Protein AF-0000000084674401 (afdb_homodimer)

InterPro domains:
  IPR000630 Small ribosomal subunit protein uS8 [MF_01302_B] (2-130)
  IPR000630 Small ribosomal subunit protein uS8 [NF001109] (1-130)
  IPR000630 Small ribosomal subunit protein uS8 [PF00410] (5-130)
  IPR000630 Small ribosomal subunit protein uS8 [PTHR11758] (1-128)
  IPR035987 Small ribosomal subunit protein uS8 superfamily [SSF56047] (2-130)
  IPR047863 Small ribosomal subunit protein uS8, conserved site [PS00053] (100-117)

Secondary structure (DSSP, 8-state):
-----HHHHHHHHHHHHHHTT-SEEEEE--HHHHHHHHHHHHTTSEEEEEE--SSS-EEEEEE-EETTEES---EEE-SBTTB--EE-GGGPPPGGGGTSEEEEEETTEEEEHHHHHHHT--EEEEEEE-/-----HHHHHHHHHHHHHHTT-SEEEEE--HHHHHHHHHHHHTTSEEEEEE--SSS-EEEEEE-EETTEES---EEE-SBTTB--EE-GGGPPPGGGGTSEEEEEETTEEEEHHHHHHHT--EEEEEEE-

Sequence (260 aa):
MSMQDPLADMLTRIRNAQMAEKSVVSMPSSKLKVAVANVLKNEGYIAGYQVSSDAKPQLSIELKYFEGRPVIEEVKRVSRPGLRQYKPVDQLPKVRGGLGVSIVSTNKGVMTDRAARAAGVGGEVLCTVFMSMQDPLADMLTRIRNAQMAEKSVVSMPSSKLKVAVANVLKNEGYIAGYQVSSDAKPQLSIELKYFEGRPVIEEVKRVSRPGLRQYKPVDQLPKVRGGLGVSIVSTNKGVMTDRAARAAGVGGEVLCTVF

Foldseek 3Di:
DPPDWVVVVVQVQLVVCVVVPHQKGKDFDDPQSVLVLVQCCVVPQFVHWDWDPDPGIMIMTGFDDDPSHGSWPDKFFDATVVRWDKDFLVPDDADPNPPKWFWFQWPVGIYTSVVCNVVRGIHTGGMITD/DPPDWVVVVVQVQLVVCVVVPHQKGKDFDDPQSVLVLVQCCVVPQFVHWDWDPDPGIMIMTGFDDDPSHGSWPDKFFDATVVRWDKDFLVPDDADPNPPKWFWFQWPVGIYTSVVCNVVRGIHTGGMITD

Organism: Aquipseudomonas alcaligenes (strain ATCC 14909 / DSM 50342 / CCUG 1425 / JCM 20561 / NBRC 14159 / NCIMB 9945 / NCTC 10367 / 1577) (NCBI:txid1215092)

Nearest PDB structures (foldseek):
  8cd1-assembly1_h  TM=9.749E-01  e=1.400E-19  Pseudomonas aeruginosa PAO1
  8rdw-assembly1_BQ  TM=9.810E-01  e=1.267E-18  Psychrobacter urativorans
  7bof-assembly1_H  TM=9.843E-01  e=3.286E-18  Escherichia coli K-12
  5afi-assembly1_h  TM=9.784E-01  e=2.000E-16  Escherichia coli
  5xyu-assembly1_H  TM=9.532E-01  e=6.848E-14  Mycolicibacterium smegmatis MC2 155

pLDDT: mean 95.54, std 8.71, range [33.31, 98.94]

Structure (mmCIF, N/CA/C/O backbone):
data_AF-0000000084674401-model_v1
#
loop_
_entity.id
_entity.type
_entity.pdbx_description
1 polymer 'Small ribosomal subunit protein uS8'
#
loop_
_atom_site.group_PDB
_atom_site.id
_atom_site.type_symbol
_atom_site.label_atom_id
_atom_site.label_alt_id
_atom_site.label_comp_id
_atom_site.label_asym_id
_atom_site.label_entity_id
_atom_site.label_seq_id
_atom_site.pdbx_PDB_ins_code
_atom_site.Cartn_x
_atom_site.Cartn_y
_atom_site.Cartn_z
_atom_site.occupancy
_atom_site.B_iso_or_equiv
_atom_site.auth_seq_id
_atom_site.auth_comp_id
_atom_site.auth_asym_id
_atom_site.auth_atom_id
_atom_site.pdbx_PDB_model_num
ATOM 1 N N . MET A 1 1 ? 25.531 -4.219 -10.984 1 33.66 1 MET A N 1
ATOM 2 C CA . MET A 1 1 ? 25.016 -5.582 -11 1 33.66 1 MET A CA 1
ATOM 3 C C . MET A 1 1 ? 23.484 -5.582 -11.031 1 33.66 1 MET A C 1
ATOM 5 O O . MET A 1 1 ? 22.859 -4.688 -10.469 1 33.66 1 MET A O 1
ATOM 9 N N . SER A 1 2 ? 22.781 -5.785 -12.094 1 40.97 2 SER A N 1
ATOM 10 C CA . SER A 1 2 ? 21.359 -5.621 -12.375 1 40.97 2 SER A CA 1
ATOM 11 C C . SER A 1 2 ? 20.516 -5.902 -11.133 1 40.97 2 SER A C 1
ATOM 13 O O . SER A 1 2 ? 20.656 -6.957 -10.508 1 40.97 2 SER A O 1
ATOM 15 N N . MET A 1 3 ? 20.25 -4.996 -10.219 1 53.06 3 MET A N 1
ATOM 16 C CA . MET A 1 3 ? 19.562 -5.238 -8.953 1 53.06 3 MET A CA 1
ATOM 17 C C . MET A 1 3 ? 18.5 -6.328 -9.102 1 53.06 3 MET A C 1
ATOM 19 O O . MET A 1 3 ? 17.672 -6.266 -10 1 53.06 3 MET A O 1
ATOM 23 N N . GLN A 1 4 ? 18.781 -7.574 -8.594 1 79.44 4 GLN A N 1
ATOM 24 C CA . GLN A 1 4 ? 18.031 -8.82 -8.727 1 79.44 4 GLN A CA 1
ATOM 25 C C . GLN A 1 4 ? 16.578 -8.633 -8.305 1 79.44 4 GLN A C 1
ATOM 27 O O . GLN A 1 4 ? 16.297 -7.941 -7.324 1 79.44 4 GLN A O 1
ATOM 32 N N . ASP A 1 5 ? 15.578 -8.758 -9.172 1 94.19 5 ASP A N 1
ATOM 33 C CA . ASP A 1 5 ? 14.141 -8.781 -8.914 1 94.19 5 ASP A CA 1
ATOM 34 C C . ASP A 1 5 ? 13.727 -10.094 -8.266 1 94.19 5 ASP A C 1
ATOM 36 O O . ASP A 1 5 ? 13.562 -11.109 -8.945 1 94.19 5 ASP A O 1
ATOM 40 N N . PRO A 1 6 ? 13.656 -9.992 -6.906 1 95 6 PRO A N 1
ATOM 41 C CA . PRO A 1 6 ? 13.383 -11.242 -6.191 1 95 6 PRO A CA 1
ATOM 42 C C . PRO A 1 6 ? 12.07 -11.891 -6.625 1 95 6 PRO A C 1
ATOM 44 O O . PRO A 1 6 ? 11.977 -13.117 -6.672 1 95 6 PRO A O 1
ATOM 47 N N . LEU A 1 7 ? 11.102 -11.102 -6.949 1 97.5 7 LEU A N 1
ATOM 48 C CA . LEU A 1 7 ? 9.836 -11.695 -7.352 1 97.5 7 LEU A CA 1
ATOM 49 C C . LEU A 1 7 ? 9.938 -12.305 -8.742 1 97.5 7 LEU A C 1
ATOM 51 O O . LEU A 1 7 ? 9.352 -13.359 -9.008 1 97.5 7 LEU A O 1
ATOM 55 N N . ALA A 1 8 ? 10.602 -11.609 -9.625 1 97.44 8 ALA A N 1
ATOM 56 C CA . ALA A 1 8 ? 10.859 -12.211 -10.93 1 97.44 8 ALA A CA 1
ATOM 57 C C . ALA A 1 8 ? 11.562 -13.555 -10.781 1 97.44 8 ALA A C 1
ATOM 59 O O . ALA A 1 8 ? 11.242 -14.516 -11.492 1 97.44 8 ALA A O 1
ATOM 60 N N . ASP A 1 9 ? 12.547 -13.594 -9.93 1 97.62 9 ASP A N 1
ATOM 61 C CA . ASP A 1 9 ? 13.258 -14.844 -9.672 1 97.62 9 ASP A CA 1
ATOM 62 C C . ASP A 1 9 ? 12.305 -15.93 -9.18 1 97.62 9 ASP A C 1
ATOM 64 O O . ASP A 1 9 ? 12.367 -17.078 -9.641 1 97.62 9 ASP A O 1
ATOM 68 N N . MET A 1 10 ? 11.414 -15.57 -8.297 1 98.44 10 MET A N 1
ATOM 69 C CA . MET A 1 10 ? 10.438 -16.516 -7.766 1 98.44 10 MET A CA 1
ATOM 70 C C . MET A 1 10 ? 9.578 -17.094 -8.891 1 98.44 10 MET A C 1
ATOM 72 O O . MET A 1 10 ? 9.414 -18.312 -8.992 1 98.44 10 MET A O 1
ATOM 76 N N . LEU A 1 11 ? 9.055 -16.25 -9.688 1 98.5 11 LEU A N 1
ATOM 77 C CA . LEU A 1 11 ? 8.148 -16.672 -10.758 1 98.5 11 LEU A CA 1
ATOM 78 C C . LEU A 1 11 ? 8.883 -17.547 -11.773 1 98.5 11 LEU A C 1
ATOM 80 O O . LEU A 1 11 ? 8.328 -18.531 -12.258 1 98.5 11 LEU A O 1
ATOM 84 N N . THR A 1 12 ? 10.102 -17.141 -12.07 1 98 12 THR A N 1
ATOM 85 C 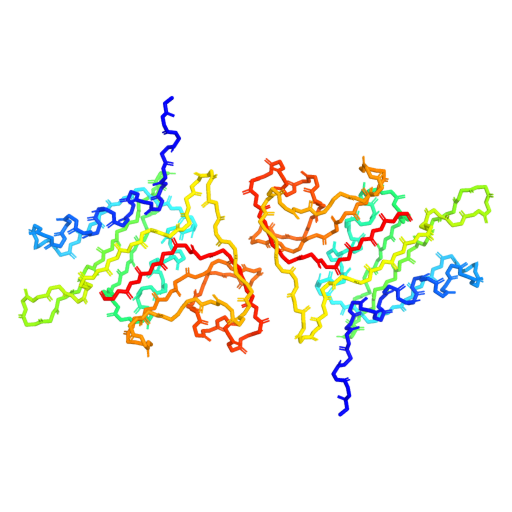CA . THR A 1 12 ? 10.906 -17.938 -12.992 1 98 12 THR A CA 1
ATOM 86 C C . THR A 1 12 ? 11.164 -19.328 -12.414 1 98 12 THR A C 1
ATOM 88 O O . THR A 1 12 ? 11.047 -20.328 -13.117 1 98 12 THR A O 1
ATOM 91 N N . ARG A 1 13 ? 11.516 -19.391 -11.164 1 98.62 13 ARG A N 1
ATOM 92 C CA . ARG A 1 13 ? 11.781 -20.672 -10.539 1 98.62 13 ARG A CA 1
ATOM 93 C C . ARG A 1 13 ? 10.539 -21.562 -10.57 1 98.62 13 ARG A C 1
ATOM 95 O O . ARG A 1 13 ? 10.633 -22.766 -10.82 1 98.62 13 ARG A O 1
ATOM 102 N N . ILE A 1 14 ? 9.43 -21 -10.312 1 98.75 14 ILE A N 1
ATOM 103 C CA . ILE A 1 14 ? 8.172 -21.75 -10.344 1 98.75 14 ILE A CA 1
ATOM 104 C C . ILE A 1 14 ? 7.938 -22.312 -11.75 1 98.75 14 ILE A C 1
ATOM 106 O O . ILE A 1 14 ? 7.668 -23.5 -11.914 1 98.75 14 ILE A O 1
ATOM 110 N N . ARG A 1 15 ? 8.078 -21.469 -12.711 1 98.06 15 ARG A N 1
ATOM 111 C CA . ARG A 1 15 ? 7.859 -21.875 -14.102 1 98.06 15 ARG A CA 1
ATOM 112 C C . ARG A 1 15 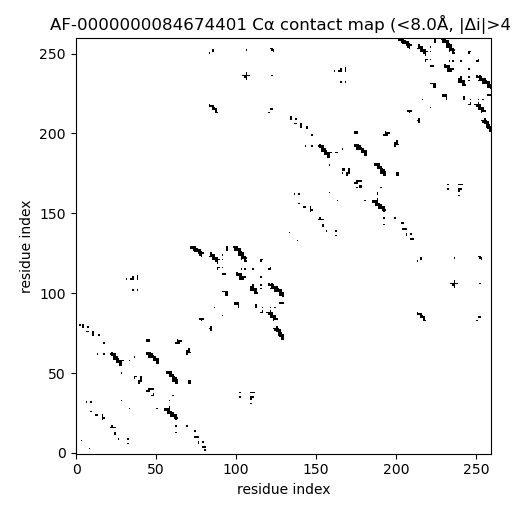? 8.812 -22.984 -14.508 1 98.06 15 ARG A C 1
ATOM 114 O O . ARG A 1 15 ? 8.391 -24 -15.086 1 98.06 15 ARG A O 1
ATOM 121 N N . ASN A 1 16 ? 10.086 -22.75 -14.234 1 98.19 16 ASN A N 1
ATOM 122 C CA . ASN A 1 16 ? 11.094 -23.734 -14.617 1 98.19 16 ASN A CA 1
ATOM 123 C C . ASN A 1 16 ? 10.883 -25.062 -13.906 1 98.19 16 ASN A C 1
ATOM 125 O O . ASN A 1 16 ? 11.07 -26.125 -14.5 1 98.19 16 ASN A O 1
ATOM 129 N N . ALA A 1 17 ? 10.578 -24.984 -12.641 1 98.69 17 ALA A N 1
ATOM 130 C CA . ALA A 1 17 ? 10.32 -26.203 -11.883 1 98.69 17 ALA A CA 1
ATOM 131 C C . ALA A 1 17 ? 9.164 -26.984 -12.484 1 98.69 17 ALA A C 1
ATOM 133 O O . ALA A 1 17 ? 9.234 -28.219 -12.602 1 98.69 17 ALA A O 1
ATOM 134 N N . GLN A 1 18 ? 8.117 -26.297 -12.836 1 97.94 18 GLN A N 1
ATOM 135 C CA . GLN A 1 18 ? 6.98 -26.953 -13.469 1 97.94 18 GLN A CA 1
ATOM 136 C C . GLN A 1 18 ? 7.383 -27.594 -14.797 1 97.94 18 GLN A C 1
ATOM 138 O O . GLN A 1 18 ? 6.945 -28.703 -15.117 1 97.94 18 GLN A O 1
ATOM 143 N N . MET A 1 19 ? 8.164 -26.875 -15.57 1 96.75 19 MET A N 1
ATOM 144 C CA . MET A 1 19 ? 8.641 -27.375 -16.859 1 96.75 19 MET A CA 1
ATOM 145 C C . MET A 1 19 ? 9.43 -28.672 -16.672 1 96.75 19 MET A C 1
ATOM 147 O O . MET A 1 19 ? 9.359 -29.578 -17.5 1 96.75 19 MET A O 1
ATOM 151 N N . ALA A 1 20 ? 10.078 -28.719 -15.555 1 97.75 20 ALA A N 1
ATOM 152 C CA . ALA A 1 20 ? 10.883 -29.891 -15.242 1 97.75 20 ALA A CA 1
ATOM 153 C C . ALA A 1 20 ? 10.07 -30.922 -14.469 1 97.75 20 ALA A C 1
ATOM 155 O O . ALA A 1 20 ? 10.609 -31.922 -13.984 1 97.75 20 ALA A O 1
ATOM 156 N N . GLU A 1 21 ? 8.773 -30.609 -14.242 1 97.38 21 GLU A N 1
ATOM 157 C CA . GLU A 1 21 ? 7.816 -31.5 -13.594 1 97.38 21 GLU A CA 1
ATOM 158 C C . GLU A 1 21 ? 8.211 -31.781 -12.148 1 97.38 21 GLU A C 1
ATOM 160 O O . GLU A 1 21 ? 8.055 -32.906 -11.664 1 97.38 21 GLU A O 1
ATOM 165 N N . LYS A 1 22 ? 8.789 -30.734 -11.594 1 98.44 22 LYS A N 1
ATOM 166 C CA . LYS A 1 22 ? 9.133 -30.875 -10.18 1 98.44 22 LYS A CA 1
ATOM 167 C C . LYS A 1 22 ? 7.891 -30.719 -9.297 1 98.44 22 LYS A C 1
ATOM 169 O O . LYS A 1 22 ? 6.918 -30.078 -9.695 1 98.44 22 LYS A O 1
ATOM 174 N N . SER A 1 23 ? 7.98 -31.359 -8.102 1 98.31 23 SER A N 1
ATOM 175 C CA . SER A 1 23 ? 6.879 -31.25 -7.148 1 98.31 23 SER A CA 1
ATOM 176 C C . SER A 1 23 ? 7.07 -30.062 -6.207 1 98.31 23 SER A C 1
ATOM 178 O O . SER A 1 23 ? 6.102 -29.516 -5.672 1 98.31 23 SER A O 1
ATOM 180 N N . VAL A 1 24 ? 8.344 -29.734 -6.008 1 98.81 24 VAL A N 1
ATOM 181 C CA . VAL A 1 24 ? 8.672 -28.688 -5.059 1 98.81 24 VAL A CA 1
ATOM 182 C C . VAL A 1 24 ? 9.734 -27.766 -5.652 1 98.81 24 VAL A C 1
ATOM 184 O O . VAL A 1 24 ? 10.602 -28.219 -6.406 1 98.81 24 VAL A O 1
ATOM 187 N N . VAL A 1 25 ? 9.695 -26.547 -5.355 1 98.81 25 VAL A N 1
ATOM 188 C CA . VAL A 1 25 ? 10.742 -25.578 -5.703 1 98.81 25 VAL A CA 1
ATOM 189 C C . VAL A 1 25 ? 11.094 -24.734 -4.484 1 98.81 25 VAL A C 1
ATOM 191 O O . VAL A 1 25 ? 10.211 -24.344 -3.715 1 98.81 25 VAL A O 1
ATOM 194 N N . SER A 1 26 ? 12.352 -24.484 -4.273 1 98.5 26 SER A N 1
ATOM 195 C CA . SER A 1 26 ? 12.82 -23.734 -3.109 1 98.5 26 SER A CA 1
ATOM 196 C C . SER A 1 26 ? 13.555 -22.469 -3.521 1 98.5 26 SER A C 1
ATOM 198 O O . SER A 1 26 ? 14.133 -22.406 -4.609 1 98.5 26 SER A O 1
ATOM 200 N N . MET A 1 27 ? 13.523 -21.5 -2.666 1 98.38 27 MET A N 1
ATOM 201 C CA . MET A 1 27 ? 14.18 -20.219 -2.885 1 98.38 27 MET A CA 1
ATOM 202 C C . MET A 1 27 ? 14.391 -19.484 -1.563 1 98.38 27 MET A C 1
ATOM 204 O O . MET A 1 27 ? 13.773 -19.828 -0.554 1 98.38 27 MET A O 1
ATOM 208 N N . PRO A 1 28 ? 15.234 -18.5 -1.601 1 97.81 28 PRO A N 1
ATOM 209 C CA . PRO A 1 28 ? 15.328 -17.688 -0.387 1 97.81 28 PRO A CA 1
ATOM 210 C C . PRO A 1 28 ? 14 -17.031 -0.015 1 97.81 28 PRO A C 1
ATOM 212 O O . PRO A 1 28 ? 13.289 -16.531 -0.89 1 97.81 28 PRO A O 1
ATOM 215 N N . SER A 1 29 ? 13.703 -17.047 1.267 1 98.25 29 SER A N 1
ATOM 216 C CA . SER A 1 29 ? 12.422 -16.531 1.743 1 98.25 29 SER A CA 1
ATOM 217 C C . SER A 1 29 ? 12.469 -15.008 1.921 1 98.25 29 SER A C 1
ATOM 219 O O . SER A 1 29 ? 13.531 -14.445 2.197 1 98.25 29 SER A O 1
ATOM 221 N N . SER A 1 30 ? 11.406 -14.375 1.706 1 96.75 30 SER A N 1
ATOM 222 C CA . SER A 1 30 ? 11.148 -12.992 2.094 1 96.75 30 SER A CA 1
ATOM 223 C C . SER A 1 30 ? 9.68 -12.789 2.465 1 96.75 30 SER A C 1
ATOM 225 O O . SER A 1 30 ? 8.836 -13.617 2.137 1 96.75 30 SER A O 1
ATOM 227 N N . LYS A 1 31 ? 9.414 -11.711 3.105 1 95.94 31 LYS A N 1
ATOM 228 C CA . LYS A 1 31 ? 8.031 -11.43 3.5 1 95.94 31 LYS A CA 1
ATOM 229 C C . LYS A 1 31 ? 7.125 -11.32 2.279 1 95.94 31 LYS A C 1
ATOM 231 O O . LYS A 1 31 ? 6.02 -11.867 2.271 1 95.94 31 LYS A O 1
ATOM 236 N N . LEU A 1 32 ? 7.633 -10.703 1.288 1 96.56 32 LEU A N 1
ATOM 237 C CA . LEU A 1 32 ? 6.844 -10.5 0.078 1 96.56 32 LEU A CA 1
ATOM 238 C C . LEU A 1 32 ? 6.605 -11.828 -0.638 1 96.56 32 LEU A C 1
ATOM 240 O O . LEU A 1 32 ? 5.48 -12.117 -1.059 1 96.56 32 LEU A O 1
ATOM 244 N N . LYS A 1 33 ? 7.641 -12.609 -0.794 1 98.31 33 LYS A N 1
ATOM 245 C CA . LYS A 1 33 ? 7.492 -13.898 -1.471 1 98.31 33 LYS A CA 1
ATOM 246 C C . LYS A 1 33 ? 6.52 -14.805 -0.722 1 98.31 33 LYS A C 1
ATOM 248 O O . LYS A 1 33 ? 5.723 -15.516 -1.339 1 98.31 33 LYS A O 1
ATOM 253 N N . VAL A 1 34 ? 6.598 -14.742 0.558 1 98.81 34 VAL A N 1
ATOM 254 C CA . VAL A 1 34 ? 5.691 -15.547 1.374 1 98.81 34 VAL A CA 1
ATOM 255 C C . VAL A 1 34 ? 4.258 -15.062 1.181 1 98.81 34 VAL A C 1
ATOM 257 O O . VAL A 1 34 ? 3.334 -15.875 1.062 1 98.81 34 VAL A O 1
ATOM 260 N N . ALA A 1 35 ? 4.074 -13.789 1.187 1 98.75 35 ALA A N 1
ATOM 261 C CA . ALA A 1 35 ? 2.74 -13.227 0.975 1 98.75 35 ALA A CA 1
ATOM 262 C C . ALA A 1 35 ? 2.176 -13.648 -0.378 1 98.75 35 ALA A C 1
ATOM 264 O O . ALA A 1 35 ? 0.997 -14 -0.486 1 98.75 35 ALA A O 1
ATOM 265 N N . VAL A 1 36 ? 2.979 -13.672 -1.379 1 98.88 36 VAL A N 1
ATOM 266 C CA . VAL A 1 36 ? 2.553 -14.078 -2.715 1 98.88 36 VAL A CA 1
ATOM 267 C C . VAL A 1 36 ? 2.23 -15.57 -2.721 1 98.88 36 VAL A C 1
ATOM 269 O O . VAL A 1 36 ? 1.214 -15.992 -3.279 1 98.88 36 VAL A O 1
ATOM 272 N N . ALA A 1 37 ? 3.09 -16.375 -2.068 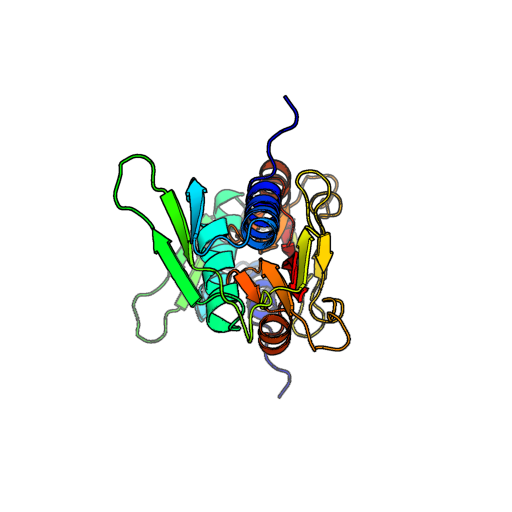1 98.94 37 ALA A N 1
ATOM 273 C CA . ALA A 1 37 ? 2.832 -17.797 -1.954 1 98.94 37 ALA A CA 1
ATOM 274 C C . ALA A 1 37 ? 1.501 -18.062 -1.259 1 98.94 37 ALA A C 1
ATOM 276 O O . ALA A 1 37 ? 0.759 -18.969 -1.647 1 98.94 37 ALA A O 1
ATOM 277 N N . ASN A 1 38 ? 1.235 -17.281 -0.271 1 98.94 38 ASN A N 1
ATOM 278 C CA . ASN A 1 38 ? -0.024 -17.422 0.454 1 98.94 38 ASN A CA 1
ATOM 279 C C . ASN A 1 38 ? -1.224 -17.156 -0.45 1 98.94 38 ASN A C 1
ATOM 281 O O . ASN A 1 38 ? -2.219 -17.875 -0.399 1 98.94 38 ASN A O 1
ATOM 285 N N . VAL A 1 39 ? -1.142 -16.172 -1.244 1 98.88 39 VAL A N 1
ATOM 286 C CA . VAL A 1 39 ? -2.221 -15.867 -2.18 1 98.88 39 VAL A CA 1
ATOM 287 C C . VAL A 1 39 ? -2.367 -17.016 -3.18 1 98.88 39 VAL A C 1
ATOM 289 O O . VAL A 1 39 ? -3.482 -17.453 -3.473 1 98.88 39 VAL A O 1
ATOM 292 N N . LEU A 1 40 ? -1.28 -17.5 -3.727 1 98.88 40 LEU A N 1
ATOM 293 C CA . LEU A 1 40 ? -1.309 -18.594 -4.688 1 98.88 40 LEU A CA 1
ATOM 294 C C . LEU A 1 40 ? -1.978 -19.828 -4.086 1 98.88 40 LEU A C 1
ATOM 296 O O . LEU A 1 40 ? -2.771 -20.5 -4.75 1 98.88 40 LEU A O 1
ATOM 300 N N . LYS A 1 41 ? -1.654 -20.109 -2.832 1 98.88 41 LYS A N 1
ATOM 301 C CA . LYS A 1 41 ? -2.234 -21.25 -2.141 1 98.88 41 LYS A CA 1
ATOM 302 C C . LYS A 1 41 ? -3.742 -21.078 -1.968 1 98.88 41 LYS A C 1
ATOM 304 O O . LYS A 1 41 ? -4.516 -21.984 -2.305 1 98.88 41 LYS A O 1
ATOM 309 N N . ASN A 1 42 ? -4.109 -19.938 -1.502 1 98.75 42 ASN A N 1
ATOM 310 C CA . ASN A 1 42 ? -5.516 -19.688 -1.213 1 98.75 42 ASN A CA 1
ATOM 311 C C . ASN A 1 42 ? -6.363 -19.719 -2.48 1 98.75 42 ASN A C 1
ATOM 313 O O . ASN A 1 42 ? -7.531 -20.109 -2.439 1 98.75 42 ASN A O 1
ATOM 317 N N . GLU A 1 43 ? -5.75 -19.375 -3.562 1 98.44 43 GLU A N 1
ATOM 318 C CA . GLU A 1 43 ? -6.457 -19.375 -4.84 1 98.44 43 GLU A CA 1
ATOM 319 C C . GLU A 1 43 ? -6.422 -20.75 -5.492 1 98.44 43 GLU A C 1
ATOM 321 O O . GLU A 1 43 ? -7.051 -20.969 -6.527 1 98.44 43 GLU A O 1
ATOM 326 N N . GLY A 1 44 ? -5.598 -21.609 -4.945 1 98.44 44 GLY A N 1
ATOM 327 C CA . GLY A 1 44 ? -5.566 -22.984 -5.418 1 98.44 44 GLY A CA 1
ATOM 328 C C . GLY A 1 44 ? -4.539 -23.219 -6.512 1 98.44 44 GLY A C 1
ATOM 329 O O . GLY A 1 44 ? -4.57 -24.25 -7.191 1 98.44 44 GLY A O 1
ATOM 330 N N . TYR A 1 45 ? -3.629 -22.344 -6.684 1 98.75 45 TYR A N 1
ATOM 331 C CA . TYR A 1 45 ? -2.648 -22.469 -7.754 1 98.75 45 TYR A CA 1
ATOM 332 C C . TYR A 1 45 ? -1.483 -23.344 -7.332 1 98.75 45 TYR A C 1
ATOM 334 O O . TYR A 1 45 ? -0.793 -23.922 -8.172 1 98.75 45 TYR A O 1
ATOM 342 N N . ILE A 1 46 ? -1.265 -23.359 -6.074 1 98.81 46 ILE A N 1
ATOM 343 C CA . ILE A 1 46 ? -0.266 -24.266 -5.52 1 98.81 46 ILE A CA 1
ATOM 344 C C . ILE A 1 46 ? -0.886 -25.094 -4.395 1 98.81 46 ILE A C 1
ATOM 346 O O . ILE A 1 46 ? -1.96 -24.75 -3.889 1 98.81 46 ILE A O 1
ATOM 350 N N . ALA A 1 47 ? -0.174 -26.141 -4.008 1 98.75 47 ALA A N 1
ATOM 351 C CA . ALA A 1 47 ? -0.702 -27.031 -2.98 1 98.75 47 ALA A CA 1
ATOM 352 C C . ALA A 1 47 ? -0.41 -26.484 -1.582 1 98.75 47 ALA A C 1
ATOM 354 O O . ALA A 1 47 ? -1.197 -26.688 -0.655 1 98.75 47 ALA A O 1
ATOM 355 N N . GLY A 1 48 ? 0.697 -25.859 -1.431 1 98.81 48 GLY A N 1
ATOM 356 C CA . GLY A 1 48 ? 1.117 -25.328 -0.148 1 98.81 48 GLY A CA 1
ATOM 357 C C . GLY A 1 48 ? 2.516 -24.734 -0.179 1 98.81 48 GLY A C 1
ATOM 358 O O . GLY A 1 48 ? 3.117 -24.609 -1.247 1 98.81 48 GLY A O 1
ATOM 359 N N . TYR A 1 49 ? 2.947 -24.234 0.94 1 98.88 49 TYR A N 1
ATOM 360 C CA . TYR A 1 49 ? 4.32 -23.766 1.075 1 98.88 49 TYR A CA 1
ATOM 361 C C . TYR A 1 49 ? 4.789 -23.859 2.521 1 98.88 49 TYR A C 1
ATOM 363 O O . TYR A 1 49 ? 3.977 -24.016 3.438 1 98.88 49 TYR A O 1
ATOM 371 N N . GLN A 1 50 ? 6.109 -23.781 2.711 1 98.62 50 GLN A N 1
ATOM 372 C CA . GLN A 1 50 ? 6.746 -23.812 4.023 1 98.62 50 GLN A CA 1
ATOM 373 C C . GLN A 1 50 ? 7.961 -22.891 4.059 1 98.62 50 GLN A C 1
ATOM 375 O O . 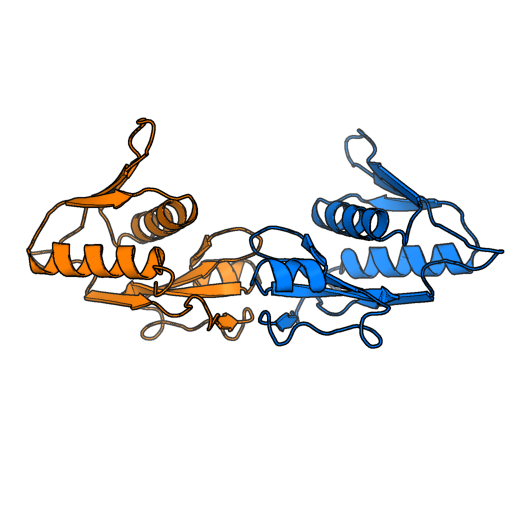GLN A 1 50 ? 8.656 -22.719 3.051 1 98.62 50 GLN A O 1
ATOM 380 N N . VAL A 1 51 ? 8.117 -22.359 5.211 1 98.5 51 VAL A N 1
ATOM 381 C CA . VAL A 1 51 ? 9.312 -21.547 5.438 1 98.5 51 VAL A CA 1
ATOM 382 C C . VAL A 1 51 ? 10.211 -22.234 6.469 1 98.5 51 VAL A C 1
ATOM 384 O O . VAL A 1 51 ? 9.742 -22.609 7.547 1 98.5 51 VAL A O 1
ATOM 387 N N . SER A 1 52 ? 11.43 -22.391 6.152 1 97.75 52 SER A N 1
ATOM 388 C CA . SER A 1 52 ? 12.352 -23.062 7.062 1 97.75 52 SER A CA 1
ATOM 389 C C . SER A 1 52 ? 12.734 -22.141 8.227 1 97.75 52 SER A C 1
ATOM 391 O O . SER A 1 52 ? 12.609 -20.922 8.125 1 97.75 52 SER A O 1
ATOM 393 N N . SER A 1 53 ? 13.156 -22.594 9.406 1 93.81 53 SER A N 1
ATOM 394 C CA . SER A 1 53 ? 13.492 -21.859 10.617 1 93.81 53 SER A CA 1
ATOM 395 C C . SER A 1 53 ? 14.992 -21.578 10.695 1 93.81 53 SER A C 1
ATOM 397 O O . SER A 1 53 ? 15.484 -21.094 11.711 1 93.81 53 SER A O 1
ATOM 399 N N . ASP A 1 54 ? 15.672 -21.734 9.695 1 91.75 54 ASP A N 1
ATOM 400 C CA . ASP A 1 54 ? 17.109 -21.547 9.68 1 91.75 54 ASP A CA 1
ATOM 401 C C . ASP A 1 54 ? 17.484 -20.062 9.773 1 91.75 54 ASP A C 1
ATOM 403 O O . ASP A 1 54 ? 16.594 -19.203 9.828 1 91.75 54 ASP A O 1
ATOM 407 N N . ALA A 1 55 ? 18.75 -19.734 9.875 1 92.44 55 ALA A N 1
ATOM 408 C CA . ALA A 1 55 ? 19.266 -18.375 9.953 1 92.44 55 ALA A CA 1
ATOM 409 C C . ALA A 1 55 ? 18.938 -17.594 8.68 1 92.44 55 ALA A C 1
ATOM 411 O O . ALA A 1 55 ? 18.594 -16.406 8.742 1 92.44 55 ALA A O 1
ATOM 412 N N . LYS A 1 56 ? 19.062 -18.359 7.551 1 95.69 56 LYS A N 1
ATOM 413 C CA . LYS A 1 56 ? 18.625 -17.844 6.262 1 95.69 56 LYS A CA 1
ATOM 414 C C . LYS A 1 56 ? 17.422 -18.625 5.734 1 95.69 56 LYS A C 1
ATOM 416 O O . LYS A 1 56 ? 17.578 -19.609 5.02 1 95.69 56 LYS A O 1
ATOM 421 N N . PRO A 1 57 ? 16.312 -18.156 6.051 1 97.94 57 PRO A N 1
ATOM 422 C CA . PRO A 1 57 ? 15.109 -18.938 5.797 1 97.94 57 PRO A CA 1
ATOM 423 C C . PRO A 1 57 ? 14.883 -19.203 4.312 1 97.94 57 PRO A C 1
ATOM 425 O O . PRO A 1 57 ? 15.125 -18.328 3.477 1 97.94 57 PRO A O 1
ATOM 428 N N . GLN A 1 58 ? 14.484 -20.406 4.047 1 98.44 58 GLN A N 1
ATOM 429 C CA . GLN A 1 58 ? 14.117 -20.828 2.699 1 98.44 58 GLN A CA 1
ATOM 430 C C . GLN A 1 58 ? 12.609 -20.984 2.562 1 98.44 58 GLN A C 1
ATOM 432 O O . GLN A 1 58 ? 11.945 -21.5 3.469 1 98.44 58 GLN A O 1
ATOM 437 N N . LEU A 1 59 ? 12.109 -20.531 1.44 1 98.81 59 LEU A N 1
ATOM 438 C CA . LEU A 1 59 ? 10.727 -20.766 1.059 1 98.81 59 LEU A CA 1
ATOM 439 C C . LEU A 1 59 ? 10.617 -21.938 0.09 1 98.81 59 LEU A C 1
ATOM 441 O O . LEU A 1 59 ? 11.258 -21.938 -0.967 1 98.81 59 LEU A O 1
ATOM 445 N N . SER A 1 60 ? 9.867 -22.906 0.507 1 98.88 60 SER A N 1
ATOM 446 C CA . SER A 1 60 ? 9.594 -24.062 -0.35 1 98.88 60 SER A CA 1
ATOM 447 C C . SER A 1 60 ? 8.133 -24.109 -0.77 1 98.88 60 SER A C 1
ATOM 449 O O . SER A 1 60 ? 7.234 -24.141 0.079 1 98.88 60 SER A O 1
ATOM 451 N N . ILE A 1 61 ? 7.906 -24.156 -2.031 1 98.94 61 ILE A N 1
ATOM 452 C CA . ILE A 1 61 ? 6.555 -24.156 -2.584 1 98.94 61 ILE A CA 1
ATOM 453 C C . ILE A 1 61 ? 6.242 -25.531 -3.172 1 98.94 61 ILE A C 1
ATOM 455 O O . ILE A 1 61 ? 7.027 -26.078 -3.951 1 98.94 61 ILE A O 1
ATOM 459 N N . GLU A 1 62 ? 5.164 -26.078 -2.746 1 98.94 62 GLU A N 1
ATOM 460 C CA . GLU A 1 62 ? 4.656 -27.312 -3.328 1 98.94 62 GLU A CA 1
ATOM 461 C C . GLU A 1 62 ? 3.773 -27.031 -4.539 1 98.94 62 GLU A C 1
ATOM 463 O O . GLU A 1 62 ? 2.66 -26.516 -4.398 1 98.94 62 GLU A O 1
ATOM 468 N N . LEU A 1 63 ? 4.207 -27.422 -5.656 1 98.88 63 LEU A N 1
ATOM 469 C CA . LEU A 1 63 ? 3.502 -27.156 -6.906 1 98.88 63 LEU A CA 1
ATOM 470 C C . LEU A 1 63 ? 2.297 -28.062 -7.059 1 98.88 63 LEU A C 1
ATOM 472 O O . LEU A 1 63 ? 2.238 -29.125 -6.434 1 98.88 63 LEU A O 1
ATOM 476 N N . LYS A 1 64 ? 1.396 -27.641 -7.828 1 98.69 64 LYS A N 1
ATOM 477 C CA . LYS A 1 64 ? 0.152 -28.375 -8.008 1 98.69 64 LYS A CA 1
ATOM 478 C C . LYS A 1 64 ? -0.039 -28.781 -9.469 1 98.69 64 LYS A C 1
ATOM 480 O O . LYS A 1 64 ? 0.215 -27.984 -10.375 1 98.69 64 LYS A O 1
ATOM 485 N N . TYR A 1 65 ? -0.497 -29.969 -9.633 1 98.25 65 TYR A N 1
ATOM 486 C CA . TYR A 1 65 ? -0.793 -30.516 -10.945 1 98.25 65 TYR A CA 1
ATOM 487 C C . TYR A 1 65 ? -2.195 -31.109 -10.992 1 98.25 65 TYR A C 1
ATOM 489 O O . TYR A 1 65 ? -2.717 -31.562 -9.969 1 98.25 65 TYR A O 1
ATOM 497 N N . PHE A 1 66 ? -2.799 -31.016 -12.141 1 96.88 66 PHE A N 1
ATOM 498 C CA . PHE A 1 66 ? -4.078 -31.656 -12.414 1 96.88 66 PHE A CA 1
ATOM 499 C C . PHE A 1 66 ? -4.004 -32.5 -13.688 1 96.88 66 PHE A C 1
ATOM 501 O O . PHE A 1 66 ? -3.77 -31.953 -14.773 1 96.88 66 PHE A O 1
ATOM 508 N N . GLU A 1 67 ? -4.16 -33.781 -13.523 1 95.44 67 GLU A N 1
ATOM 509 C CA . GLU A 1 67 ? -4.074 -34.719 -14.633 1 95.44 67 GLU A CA 1
ATOM 510 C C . GLU A 1 67 ? -2.764 -34.562 -15.398 1 95.44 67 GLU A C 1
ATOM 512 O O . GLU A 1 67 ? -2.762 -34.469 -16.625 1 95.44 67 GLU A O 1
ATOM 517 N N . GLY A 1 68 ? -1.67 -34.375 -14.664 1 94.19 68 GLY A N 1
ATOM 518 C CA . GLY A 1 68 ? -0.33 -34.344 -15.227 1 94.19 68 GLY A CA 1
ATOM 519 C C . GLY A 1 68 ? 0.065 -33 -15.758 1 94.19 68 GLY A C 1
ATOM 520 O O . GLY A 1 68 ? 1.19 -32.812 -16.234 1 94.19 68 GLY A O 1
ATOM 521 N N . ARG A 1 69 ? -0.792 -32.062 -15.68 1 96.38 69 ARG A N 1
ATOM 522 C CA . ARG A 1 69 ? -0.492 -30.734 -16.172 1 96.38 69 ARG A CA 1
ATOM 523 C C . ARG A 1 69 ? -0.363 -29.75 -15.008 1 96.38 69 ARG A C 1
ATOM 525 O O . ARG A 1 69 ? -1.122 -29.812 -14.039 1 96.38 69 ARG A O 1
ATOM 532 N N . PRO A 1 70 ? 0.567 -28.891 -15.141 1 98 70 PRO A N 1
ATOM 533 C CA . PRO A 1 70 ? 0.661 -27.875 -14.094 1 98 70 PRO A CA 1
ATOM 534 C C . PRO A 1 70 ? -0.609 -27.047 -13.969 1 98 70 PRO A C 1
ATOM 536 O O . PRO A 1 70 ? -1.24 -26.719 -14.977 1 98 70 PRO A O 1
ATOM 539 N N . VAL A 1 71 ? -0.974 -26.703 -12.789 1 98.38 71 VAL A N 1
ATOM 540 C CA . VAL A 1 71 ? -2.158 -25.891 -12.539 1 98.38 71 VAL A CA 1
ATOM 541 C C . VAL A 1 71 ? -1.893 -24.453 -12.969 1 98.38 71 VAL A C 1
ATOM 543 O O . VAL A 1 71 ? -2.773 -23.781 -13.523 1 98.38 71 VAL A O 1
ATOM 546 N N . ILE A 1 72 ? -0.66 -23.953 -12.719 1 98.56 72 ILE A N 1
ATOM 547 C CA . ILE A 1 72 ? -0.278 -22.641 -13.227 1 98.56 72 ILE A CA 1
ATOM 548 C C . ILE A 1 72 ? 0.082 -22.75 -14.703 1 98.56 72 ILE A C 1
ATOM 550 O O . ILE A 1 72 ? 1.083 -23.359 -15.062 1 98.56 72 ILE A O 1
ATOM 554 N N . GLU A 1 73 ? -0.732 -22.156 -15.484 1 97.69 73 GLU A N 1
ATOM 555 C CA . GLU A 1 73 ? -0.478 -22.172 -16.922 1 97.69 73 GLU A CA 1
ATOM 556 C C . GLU A 1 73 ? 0.452 -21.031 -17.328 1 97.69 73 GLU A C 1
ATOM 558 O O . GLU A 1 73 ? 1.264 -21.172 -18.234 1 97.69 73 GLU A O 1
ATOM 563 N N . GLU A 1 74 ? 0.255 -19.938 -16.625 1 97.81 74 GLU A N 1
ATOM 564 C CA . GLU A 1 74 ? 1.054 -18.75 -16.922 1 97.81 74 GLU A CA 1
ATOM 565 C C . GLU A 1 74 ? 1.244 -17.906 -15.672 1 97.81 74 GLU A C 1
ATOM 567 O O . GLU A 1 74 ? 0.311 -17.719 -14.883 1 97.81 74 GLU A O 1
ATOM 572 N N . VAL A 1 75 ? 2.424 -17.406 -15.484 1 98.06 75 VAL A N 1
ATOM 573 C CA . VAL A 1 75 ? 2.734 -16.453 -14.43 1 98.06 75 VAL A CA 1
ATOM 574 C C . VAL A 1 75 ? 3.67 -15.367 -14.969 1 98.06 75 VAL A C 1
ATOM 576 O O . VAL A 1 75 ? 4.691 -15.68 -15.586 1 98.06 75 VAL A O 1
ATOM 579 N N . LYS A 1 76 ? 3.229 -14.125 -14.758 1 97.81 76 LYS A N 1
ATOM 580 C CA . LYS A 1 76 ? 3.979 -13.031 -15.375 1 97.81 76 LYS A CA 1
ATOM 581 C C . LYS A 1 76 ? 4.219 -11.898 -14.375 1 97.81 76 LYS A C 1
ATOM 583 O O . LYS A 1 76 ? 3.303 -11.5 -13.648 1 97.81 76 LYS A O 1
ATOM 588 N N . ARG A 1 77 ? 5.438 -11.477 -14.297 1 98.19 77 ARG A N 1
ATOM 589 C CA . ARG A 1 77 ? 5.773 -10.289 -13.523 1 98.19 77 ARG A CA 1
ATOM 590 C C . ARG A 1 77 ? 5.184 -9.039 -14.164 1 98.19 77 ARG A C 1
ATOM 592 O O . ARG A 1 77 ? 5.25 -8.867 -15.383 1 98.19 77 ARG A O 1
ATOM 599 N N . VAL A 1 78 ? 4.574 -8.188 -13.438 1 97.94 78 VAL A N 1
ATOM 600 C CA . VAL A 1 78 ? 3.979 -6.969 -13.977 1 97.94 78 VAL A CA 1
ATOM 601 C C . VAL A 1 78 ? 4.781 -5.754 -13.516 1 97.94 78 VAL A C 1
ATOM 603 O O . VAL A 1 78 ? 5.41 -5.078 -14.336 1 97.94 78 VAL A O 1
ATOM 606 N N . SER A 1 79 ? 4.812 -5.578 -12.227 1 96.25 79 SER A N 1
ATOM 607 C CA . SER A 1 79 ? 5.613 -4.5 -11.648 1 96.25 79 SER A CA 1
ATOM 608 C C . SER A 1 79 ? 7.062 -4.93 -11.461 1 96.25 79 SER A C 1
ATOM 610 O O . SER A 1 79 ? 7.332 -6.047 -11.008 1 96.25 79 SER A O 1
ATOM 612 N N . ARG A 1 80 ? 7.992 -4.133 -11.805 1 93.94 80 ARG A N 1
ATOM 613 C CA . ARG A 1 80 ? 9.422 -4.406 -11.68 1 93.94 80 ARG A CA 1
ATOM 614 C C . ARG A 1 80 ? 10.133 -3.262 -10.961 1 93.94 80 ARG A C 1
ATOM 616 O O . ARG A 1 80 ? 9.641 -2.131 -10.945 1 93.94 80 ARG A O 1
ATOM 623 N N . PRO A 1 81 ? 11.32 -3.758 -10.367 1 88.81 81 PRO A N 1
ATOM 624 C CA . PRO A 1 81 ? 12.125 -2.658 -9.828 1 88.81 81 PRO A CA 1
ATOM 625 C C . PRO A 1 81 ? 12.453 -1.599 -10.875 1 88.81 81 PRO A C 1
ATOM 627 O O . PRO A 1 81 ? 12.852 -1.937 -11.992 1 88.81 81 PRO A O 1
ATOM 630 N N . GLY A 1 82 ? 12.227 -0.422 -10.727 1 85.31 82 GLY A N 1
ATOM 631 C CA . GLY A 1 82 ? 12.5 0.66 -11.656 1 85.31 82 GLY A CA 1
ATOM 632 C C . GLY A 1 82 ? 11.297 1.036 -12.508 1 85.31 82 GLY A C 1
ATOM 633 O O . GLY A 1 82 ? 11.289 2.096 -13.133 1 85.31 82 GLY A O 1
ATOM 634 N N . LEU A 1 83 ? 10.391 0.194 -12.625 1 90.12 83 LEU A N 1
ATOM 635 C CA . LEU A 1 83 ? 9.172 0.441 -13.391 1 90.12 83 LEU A CA 1
ATOM 636 C C . LEU A 1 83 ? 7.953 -0.121 -12.672 1 90.12 83 LEU A C 1
ATOM 638 O O . LEU A 1 83 ? 7.324 -1.067 -13.148 1 90.12 83 LEU A O 1
ATOM 642 N N . ARG A 1 84 ? 7.613 0.518 -11.648 1 91.56 84 ARG A N 1
ATOM 643 C CA . ARG A 1 84 ? 6.512 0.048 -10.812 1 91.56 84 ARG A CA 1
ATOM 644 C C . ARG A 1 84 ? 5.164 0.456 -11.398 1 91.56 84 ARG A C 1
ATOM 646 O O . ARG A 1 84 ? 5.02 1.564 -11.914 1 91.56 84 ARG A O 1
ATOM 653 N N . GLN A 1 85 ? 4.258 -0.455 -11.344 1 94.19 85 GLN A N 1
ATOM 654 C CA . GLN A 1 85 ? 2.918 -0.263 -11.883 1 94.19 85 GLN A CA 1
ATOM 655 C C . GLN A 1 85 ? 1.882 -0.178 -10.766 1 94.19 85 GLN A C 1
ATOM 657 O O . GLN A 1 85 ? 1.494 -1.198 -10.188 1 94.19 85 GLN A O 1
ATOM 662 N N . TYR A 1 86 ? 1.437 1.059 -10.578 1 93.38 86 TYR A N 1
ATOM 663 C CA . TYR A 1 86 ? 0.379 1.29 -9.602 1 93.38 86 TYR A CA 1
ATOM 664 C C . TYR A 1 86 ? -0.96 1.522 -10.289 1 93.38 86 TYR A C 1
ATOM 666 O O . TYR A 1 86 ? -1.028 2.205 -11.32 1 93.38 86 TYR A O 1
ATOM 674 N N . LYS A 1 87 ? -2.006 0.901 -9.727 1 93.44 87 LYS A N 1
ATOM 675 C CA . LYS A 1 87 ? -3.34 1.057 -10.305 1 93.44 87 LYS A CA 1
ATOM 676 C C . LYS A 1 87 ? -4.371 1.366 -9.227 1 93.44 87 LYS A C 1
ATOM 678 O O . LYS A 1 87 ? -4.324 0.796 -8.133 1 93.44 87 LYS A O 1
ATOM 683 N N . PRO A 1 88 ? -5.266 2.258 -9.57 1 93.25 88 PRO A N 1
ATOM 684 C CA . PRO A 1 88 ? -6.43 2.41 -8.695 1 93.25 88 PRO A CA 1
ATOM 685 C C . PRO A 1 88 ? -7.398 1.233 -8.789 1 93.25 88 PRO A C 1
ATOM 687 O O . PRO A 1 88 ? -7.25 0.376 -9.664 1 93.25 88 PRO A O 1
ATOM 690 N N . VAL A 1 89 ? -8.336 1.219 -7.949 1 93.19 89 VAL A N 1
ATOM 691 C CA . VAL A 1 89 ? -9.266 0.106 -7.766 1 93.19 89 VAL A CA 1
ATOM 692 C C . VAL A 1 89 ? -9.914 -0.247 -9.102 1 93.19 89 VAL A C 1
ATOM 694 O O . VAL A 1 89 ? -10.023 -1.424 -9.453 1 93.19 89 VAL A O 1
ATOM 697 N N . ASP A 1 90 ? -10.312 0.74 -9.812 1 92.69 90 ASP A N 1
ATOM 698 C CA . ASP A 1 90 ? -11.133 0.531 -11 1 92.69 90 ASP A CA 1
ATOM 699 C C . ASP A 1 90 ? -10.266 0.208 -12.219 1 92.69 90 ASP A C 1
ATOM 701 O O . ASP A 1 90 ? -10.781 -0.119 -13.289 1 92.69 90 ASP A O 1
ATOM 705 N N . GLN A 1 91 ? -8.969 0.227 -12.055 1 94.75 91 GLN A N 1
ATOM 706 C CA . GLN A 1 91 ? -8.078 -0.026 -13.18 1 94.75 91 GLN A CA 1
ATOM 707 C C . GLN A 1 91 ? -7.219 -1.261 -12.938 1 94.75 91 GLN A C 1
ATOM 709 O O . GLN A 1 91 ? -6.27 -1.521 -13.68 1 94.75 91 GLN A O 1
ATOM 714 N N . LEU A 1 92 ? -7.516 -1.951 -11.898 1 96.44 92 LEU A N 1
ATOM 715 C CA . LEU A 1 92 ? -6.828 -3.213 -11.664 1 96.44 92 LEU A CA 1
ATOM 716 C C . LEU A 1 92 ? -7.121 -4.215 -12.781 1 96.44 92 LEU A C 1
ATOM 718 O O . LEU A 1 92 ? -8.281 -4.426 -13.133 1 96.44 92 LEU A O 1
ATOM 722 N N . PRO A 1 93 ? -6.152 -4.781 -13.289 1 96.25 93 PRO A N 1
ATOM 723 C CA . PRO A 1 93 ? -6.395 -5.648 -14.445 1 96.25 93 PRO A CA 1
ATOM 724 C C . PRO A 1 93 ? -7.109 -6.945 -14.07 1 96.25 93 PRO A C 1
ATOM 726 O O . PRO A 1 93 ? -6.836 -7.523 -13.016 1 96.25 93 PRO A O 1
ATOM 729 N N . LYS A 1 94 ? -7.988 -7.309 -14.922 1 96.44 94 LYS A N 1
ATOM 730 C CA . LYS A 1 94 ? -8.57 -8.641 -14.883 1 96.44 94 LYS A CA 1
ATOM 731 C C . LYS A 1 94 ? -7.816 -9.602 -15.789 1 96.44 94 LYS A C 1
ATOM 733 O O . LYS A 1 94 ? -7.594 -9.305 -16.969 1 96.44 94 LYS A O 1
ATOM 738 N N . VAL A 1 95 ? -7.508 -10.672 -15.297 1 97.75 95 VAL A N 1
ATOM 739 C CA . VAL A 1 95 ? -6.742 -11.641 -16.062 1 97.75 95 VAL A CA 1
ATOM 740 C C . VAL A 1 95 ? -7.688 -12.633 -16.75 1 97.75 95 VAL A C 1
ATOM 742 O O . VAL A 1 95 ? -8.453 -13.328 -16.078 1 97.75 95 VAL A O 1
ATOM 745 N N . ARG A 1 96 ? -7.672 -12.641 -18.094 1 96.25 96 ARG A N 1
ATOM 746 C CA . ARG A 1 96 ? -8.523 -13.523 -18.891 1 96.25 96 ARG A CA 1
ATOM 747 C C . ARG A 1 96 ? -9.969 -13.453 -18.422 1 96.25 96 ARG A C 1
ATOM 749 O O . ARG A 1 96 ? -10.594 -14.477 -18.156 1 96.25 96 ARG A O 1
ATOM 756 N N . GLY A 1 97 ? -10.43 -12.281 -18.281 1 93.88 97 GLY A N 1
ATOM 757 C CA . GLY A 1 97 ? -11.82 -12.039 -17.938 1 93.88 97 GLY A CA 1
ATOM 758 C C . GLY A 1 97 ? -12.172 -12.5 -16.531 1 93.88 97 GLY A C 1
ATOM 759 O O . GLY A 1 97 ? -13.328 -12.797 -16.25 1 93.88 97 GLY A O 1
ATOM 760 N N . GLY A 1 98 ? -11.203 -12.68 -15.75 1 94.5 98 GLY A N 1
ATOM 761 C CA . GLY A 1 98 ? -11.477 -13.086 -14.375 1 94.5 98 GLY A CA 1
ATOM 762 C C . GLY A 1 98 ? -11.125 -14.539 -14.102 1 94.5 98 GLY A C 1
ATOM 763 O O . GLY A 1 98 ? -11.219 -14.992 -12.961 1 94.5 98 GLY A O 1
ATOM 764 N N . LEU A 1 99 ? -10.719 -15.25 -15.125 1 96.75 99 LEU A N 1
ATOM 765 C CA . LEU A 1 99 ? -10.352 -16.656 -14.945 1 96.75 99 LEU A CA 1
ATOM 766 C C . LEU A 1 99 ? -8.992 -16.781 -14.258 1 96.75 99 LEU A C 1
ATOM 768 O O . LEU A 1 99 ? -8.688 -17.812 -13.656 1 96.75 99 LEU A O 1
ATOM 772 N N . GLY A 1 100 ? -8.195 -15.734 -14.398 1 98.06 100 GLY A N 1
ATOM 773 C CA . GLY A 1 100 ? -6.934 -15.625 -13.68 1 98.06 100 GLY A CA 1
ATOM 774 C C . GLY A 1 100 ? -6.969 -14.594 -12.57 1 98.06 100 GLY A C 1
ATOM 775 O O . GLY A 1 100 ? -8.047 -14.125 -12.188 1 98.06 100 GLY A O 1
ATOM 776 N N . VAL A 1 101 ? -5.777 -14.352 -12.047 1 98.44 101 VAL A N 1
ATOM 777 C CA . VAL A 1 101 ? -5.734 -13.461 -10.891 1 98.44 101 VAL A CA 1
ATOM 778 C C . VAL A 1 101 ? -4.57 -12.484 -11.039 1 98.44 101 VAL A C 1
ATOM 780 O O . VAL A 1 101 ? -3.488 -12.859 -11.492 1 98.44 101 VAL A O 1
ATOM 783 N N . SER A 1 102 ? -4.812 -11.227 -10.742 1 98.81 102 SER A N 1
ATOM 784 C CA . SER A 1 102 ? -3.74 -10.273 -10.469 1 98.81 102 SER A CA 1
ATOM 785 C C . SER A 1 102 ? -3.43 -10.219 -8.977 1 98.81 102 SER A C 1
ATOM 787 O O . SER A 1 102 ? -4.34 -10.133 -8.148 1 98.81 102 SER A O 1
ATOM 789 N N . ILE A 1 103 ? -2.223 -10.359 -8.641 1 98.88 103 ILE A N 1
ATOM 790 C CA . ILE A 1 103 ? -1.792 -10.203 -7.254 1 98.88 103 ILE A CA 1
ATOM 791 C C . ILE A 1 103 ? -1.292 -8.773 -7.027 1 98.88 103 ILE A C 1
ATOM 793 O O . ILE A 1 103 ? -0.408 -8.297 -7.742 1 98.88 103 ILE A O 1
ATOM 797 N N . VAL A 1 104 ? -1.809 -8.094 -5.992 1 98.44 104 VAL A N 1
ATOM 798 C CA . VAL A 1 104 ? -1.622 -6.66 -5.793 1 98.44 104 VAL A CA 1
ATOM 799 C C . VAL A 1 104 ? -1.084 -6.398 -4.387 1 98.44 104 VAL A C 1
ATOM 801 O O . VAL A 1 104 ? -1.547 -7 -3.416 1 98.44 104 VAL A O 1
ATOM 804 N N . SER A 1 105 ? -0.091 -5.602 -4.348 1 97.81 105 SER A N 1
ATOM 805 C CA . SER A 1 105 ? 0.347 -5.07 -3.061 1 97.81 105 SER A CA 1
ATOM 806 C C . SER A 1 105 ? -0.411 -3.795 -2.701 1 97.81 105 SER A C 1
ATOM 808 O O . SER A 1 105 ? -0.349 -2.805 -3.432 1 97.81 105 SER A O 1
ATOM 810 N N . THR A 1 106 ? -1.134 -3.826 -1.588 1 96.38 106 THR A N 1
ATOM 811 C CA . THR A 1 106 ? -1.937 -2.703 -1.119 1 96.38 106 THR A CA 1
ATOM 812 C C . THR A 1 106 ? -1.484 -2.258 0.269 1 96.38 106 THR A C 1
ATOM 814 O O . THR A 1 106 ? -0.615 -2.887 0.876 1 96.38 106 THR A O 1
ATOM 817 N N . ASN A 1 107 ? -2.078 -1.171 0.742 1 91.94 107 ASN A N 1
ATOM 818 C CA . ASN A 1 107 ? -1.799 -0.729 2.104 1 91.94 107 ASN A CA 1
ATOM 819 C C . ASN A 1 107 ? -2.451 -1.644 3.137 1 91.94 107 ASN A C 1
ATOM 821 O O . ASN A 1 107 ? -2.26 -1.467 4.34 1 91.94 107 ASN A O 1
ATOM 825 N N . LYS A 1 108 ? -3.143 -2.629 2.691 1 94.06 108 LYS A N 1
ATOM 826 C CA . LYS A 1 108 ? -3.775 -3.598 3.582 1 94.06 108 LYS A CA 1
ATOM 827 C C . LYS A 1 108 ? -3.131 -4.973 3.447 1 94.06 108 LYS A C 1
ATOM 829 O O . LYS A 1 108 ? -3.635 -5.957 3.992 1 94.06 108 LYS A O 1
ATOM 834 N N . GLY A 1 109 ? -2.098 -4.953 2.559 1 96.44 109 GLY A N 1
ATOM 835 C CA . GLY A 1 109 ? -1.41 -6.219 2.344 1 96.44 109 GLY A CA 1
ATOM 836 C C . GLY A 1 109 ? -1.462 -6.688 0.903 1 96.44 109 GLY A C 1
ATOM 837 O O . GLY A 1 109 ? -2.031 -6.012 0.044 1 96.44 109 GLY A O 1
ATOM 838 N N . VAL A 1 110 ? -0.861 -7.859 0.683 1 98.5 110 VAL A N 1
ATOM 839 C CA . VAL A 1 110 ? -0.854 -8.477 -0.64 1 98.5 110 VAL A CA 1
ATOM 840 C C . VAL A 1 110 ? -2.125 -9.297 -0.832 1 98.5 110 VAL A C 1
ATOM 842 O O . VAL A 1 110 ? -2.48 -10.109 0.026 1 98.5 110 VAL A O 1
ATOM 845 N N . MET A 1 111 ? -2.771 -9.094 -1.945 1 98.62 111 MET A N 1
ATOM 846 C CA . MET A 1 111 ? -4.047 -9.773 -2.156 1 98.62 111 MET A CA 1
ATOM 847 C C . MET A 1 111 ? -4.383 -9.859 -3.641 1 98.62 111 MET A C 1
ATOM 849 O O . MET A 1 111 ? -3.627 -9.359 -4.48 1 98.62 111 MET A O 1
ATOM 853 N N . THR A 1 112 ? -5.504 -10.469 -3.977 1 98.75 112 THR A N 1
ATOM 854 C CA . THR A 1 112 ? -5.938 -10.578 -5.363 1 98.75 112 THR A CA 1
ATOM 855 C C . THR A 1 112 ? -6.578 -9.281 -5.84 1 98.75 112 THR A C 1
ATOM 857 O O . THR A 1 112 ? -6.984 -8.445 -5.027 1 98.75 112 THR A O 1
ATOM 860 N N . ASP A 1 113 ? -6.688 -9.125 -7.109 1 98.31 113 ASP A N 1
ATOM 861 C CA . ASP A 1 113 ? -7.379 -7.973 -7.672 1 98.31 113 ASP A CA 1
ATOM 862 C C . ASP A 1 113 ? -8.836 -7.93 -7.215 1 98.31 113 ASP A C 1
ATOM 864 O O . ASP A 1 113 ? -9.375 -6.855 -6.938 1 98.31 113 ASP A O 1
ATOM 868 N N . ARG A 1 114 ? -9.438 -9.125 -7.133 1 97.69 114 ARG A N 1
ATOM 869 C CA . ARG A 1 114 ? -10.828 -9.203 -6.688 1 97.69 114 ARG A CA 1
ATOM 870 C C . ARG A 1 114 ? -10.961 -8.734 -5.242 1 97.69 114 ARG A C 1
ATOM 872 O O . ARG A 1 114 ? -11.875 -7.969 -4.914 1 97.69 114 ARG A O 1
ATOM 879 N N . ALA A 1 115 ? -10.109 -9.227 -4.418 1 98.12 115 ALA A N 1
ATOM 880 C CA . ALA A 1 115 ? -10.133 -8.836 -3.014 1 98.12 115 ALA A CA 1
ATOM 881 C C . ALA A 1 115 ? -9.875 -7.336 -2.861 1 98.12 115 ALA A C 1
ATOM 883 O O . ALA A 1 115 ? -10.5 -6.672 -2.035 1 98.12 115 ALA A O 1
ATOM 884 N N . ALA A 1 116 ? -8.984 -6.824 -3.635 1 97.38 116 ALA A N 1
ATOM 885 C CA . ALA A 1 116 ? -8.68 -5.398 -3.594 1 97.38 116 ALA A CA 1
ATOM 886 C C . ALA A 1 116 ? -9.883 -4.562 -4.02 1 97.38 116 ALA A C 1
ATOM 888 O O . ALA A 1 116 ? -10.211 -3.561 -3.379 1 97.38 116 ALA A O 1
ATOM 889 N N . ARG A 1 117 ? -10.531 -4.977 -5.074 1 96.12 117 ARG A N 1
ATOM 890 C CA . ARG A 1 117 ? -11.734 -4.289 -5.52 1 96.12 117 ARG A CA 1
ATOM 891 C C . ARG A 1 117 ? -12.805 -4.301 -4.43 1 96.12 117 ARG A C 1
ATOM 893 O O . ARG A 1 117 ? -13.438 -3.279 -4.164 1 96.12 117 ARG A O 1
ATOM 900 N N . ALA A 1 118 ? -12.953 -5.473 -3.832 1 96.94 118 ALA A N 1
ATOM 901 C CA . ALA A 1 118 ? -13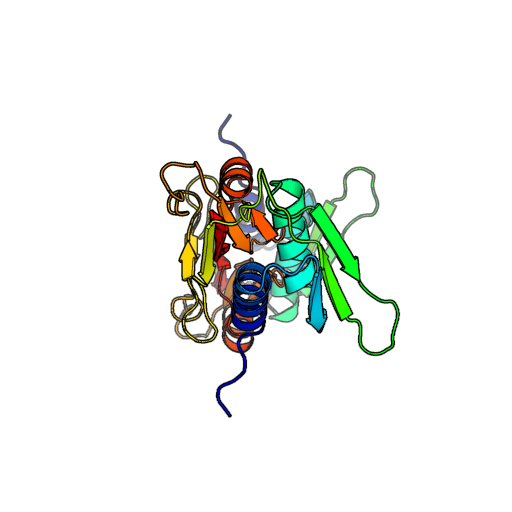.945 -5.609 -2.773 1 96.94 118 ALA A CA 1
ATOM 902 C C . ALA A 1 118 ? -13.625 -4.695 -1.596 1 96.94 118 ALA A C 1
ATOM 904 O O . ALA A 1 118 ? -14.539 -4.156 -0.958 1 96.94 118 ALA A O 1
ATOM 905 N N . ALA A 1 119 ? -12.383 -4.484 -1.374 1 94.56 119 ALA A N 1
ATOM 906 C CA . ALA A 1 119 ? -11.945 -3.658 -0.253 1 94.56 119 ALA A CA 1
ATOM 907 C C . ALA A 1 119 ? -11.875 -2.188 -0.65 1 94.56 119 ALA A C 1
ATOM 909 O O . ALA A 1 119 ? -11.609 -1.322 0.188 1 94.56 119 ALA A O 1
ATOM 910 N N . GLY A 1 120 ? -12.008 -1.879 -1.941 1 92.62 120 GLY A N 1
ATOM 911 C CA . GLY A 1 120 ? -11.984 -0.509 -2.43 1 92.62 120 GLY A CA 1
ATOM 912 C C . GLY A 1 120 ? -10.586 0.088 -2.453 1 92.62 120 GLY A C 1
ATOM 913 O O . GLY A 1 120 ? -10.422 1.291 -2.242 1 92.62 120 GLY A O 1
ATOM 914 N N . VAL A 1 121 ? -9.578 -0.749 -2.57 1 93.94 121 VAL A N 1
ATOM 915 C CA . VAL A 1 121 ? -8.211 -0.242 -2.523 1 93.94 121 VAL A CA 1
ATOM 916 C C . VAL A 1 121 ? -7.469 -0.646 -3.795 1 93.94 121 VAL A C 1
ATOM 918 O O . VAL A 1 121 ? -7.715 -1.719 -4.352 1 93.94 121 VAL A O 1
ATOM 921 N N . GLY A 1 122 ? -6.574 0.28 -4.258 1 94.62 122 GLY A N 1
ATOM 922 C CA . GLY A 1 122 ? -5.625 -0.036 -5.312 1 94.62 122 GLY A CA 1
ATOM 923 C C . GLY A 1 122 ? -4.246 -0.386 -4.785 1 94.62 122 GLY A C 1
ATOM 924 O O . GLY A 1 122 ? -4.102 -0.787 -3.629 1 94.62 122 GLY A O 1
ATOM 925 N N . GLY A 1 123 ? -3.301 -0.312 -5.691 1 95.44 123 GLY A N 1
ATOM 926 C CA . GLY A 1 123 ? -1.944 -0.617 -5.27 1 95.44 123 GLY A CA 1
ATOM 927 C C . GLY A 1 123 ? -1.027 -0.98 -6.422 1 95.44 123 GLY A C 1
ATOM 928 O O . GLY A 1 123 ? -1.279 -0.598 -7.566 1 95.44 123 GLY A O 1
ATOM 929 N N . GLU A 1 124 ? 0.103 -1.582 -6.008 1 96.56 124 GLU A N 1
ATOM 930 C CA . GLU A 1 124 ? 1.093 -2.025 -6.984 1 96.56 124 GLU A CA 1
ATOM 931 C C . GLU A 1 124 ? 0.74 -3.402 -7.543 1 96.56 124 GLU A C 1
ATOM 933 O O . GLU A 1 124 ? 0.586 -4.363 -6.785 1 96.56 124 GLU A O 1
ATOM 938 N N . VAL A 1 125 ? 0.583 -3.551 -8.852 1 98 125 VAL A N 1
ATOM 939 C CA . VAL A 1 125 ? 0.298 -4.84 -9.477 1 98 125 VAL A CA 1
ATOM 940 C C . VAL A 1 125 ? 1.589 -5.645 -9.617 1 98 125 VAL A C 1
ATOM 942 O O . VAL A 1 125 ? 2.402 -5.379 -10.5 1 98 125 VAL A O 1
ATOM 945 N N . LEU A 1 126 ? 1.704 -6.656 -8.836 1 98.19 126 LEU A N 1
ATOM 946 C CA . LEU A 1 126 ? 2.963 -7.387 -8.727 1 98.19 126 LEU A CA 1
ATOM 947 C C . LEU A 1 126 ? 3.121 -8.367 -9.883 1 98.19 126 LEU A C 1
ATOM 949 O O . LEU A 1 126 ? 4.16 -8.391 -10.547 1 98.19 126 LEU A O 1
ATOM 953 N N . CYS A 1 127 ? 2.1 -9.133 -10.141 1 98.81 127 CYS A N 1
ATOM 954 C CA . CYS A 1 127 ? 2.139 -10.18 -11.148 1 98.81 127 CYS A CA 1
ATOM 955 C C . CYS A 1 127 ? 0.736 -10.688 -11.461 1 98.81 127 CYS A C 1
ATOM 957 O O . CYS A 1 127 ? -0.224 -10.336 -10.773 1 98.81 127 CYS A O 1
ATOM 959 N N . THR A 1 128 ? 0.65 -11.453 -12.492 1 98.81 128 THR A N 1
ATOM 960 C CA . THR A 1 128 ? -0.58 -12.141 -12.875 1 98.81 128 THR A CA 1
ATOM 961 C C . THR A 1 128 ? -0.356 -13.648 -12.953 1 98.81 128 THR A C 1
ATOM 963 O O . THR A 1 128 ? 0.749 -14.102 -13.258 1 98.81 128 THR A O 1
ATOM 966 N N . VAL A 1 129 ? -1.402 -14.359 -12.695 1 98.75 129 VAL A N 1
ATOM 967 C CA . VAL A 1 129 ? -1.336 -15.82 -12.711 1 98.75 129 VAL A CA 1
ATOM 968 C C . VAL A 1 129 ? -2.596 -16.391 -13.367 1 98.75 129 VAL A C 1
ATOM 970 O O . VAL A 1 129 ? -3.695 -15.867 -13.156 1 98.75 129 VAL A O 1
ATOM 973 N N . PHE A 1 130 ? -2.291 -17.391 -14.117 1 98.06 130 PHE A N 1
ATOM 974 C CA . PHE A 1 130 ? -3.373 -18.156 -14.734 1 98.06 130 PHE A CA 1
ATOM 975 C C . PHE A 1 130 ? -3.057 -19.641 -14.734 1 98.06 130 PHE A C 1
ATOM 977 O O . PHE A 1 130 ? -1.906 -20.047 -14.93 1 98.06 130 PHE A O 1
ATOM 984 N N . MET B 1 1 ? -26.641 7.816 3.516 1 33.31 1 MET B N 1
ATOM 985 C CA . MET B 1 1 ? -25.969 8.766 4.398 1 33.31 1 MET B CA 1
ATOM 986 C C . MET B 1 1 ? -24.516 8.977 3.969 1 33.31 1 MET B C 1
ATOM 988 O O . MET B 1 1 ? -23.875 8.062 3.455 1 33.31 1 MET B O 1
ATOM 992 N N . SER B 1 2 ? -24.078 9.984 3.275 1 41.22 2 SER B N 1
ATOM 993 C CA . SER B 1 2 ? -22.812 10.281 2.592 1 41.22 2 SER B CA 1
ATOM 994 C C . SER B 1 2 ? -21.625 9.656 3.322 1 41.22 2 SER B C 1
ATOM 996 O O . SER B 1 2 ? -21.453 9.875 4.523 1 41.22 2 SER B O 1
ATOM 998 N N . MET B 1 3 ? -21.281 8.414 3.158 1 52.97 3 MET B N 1
ATOM 999 C CA . MET B 1 3 ? -20.266 7.727 3.945 1 52.97 3 MET B CA 1
ATOM 1000 C C . MET B 1 3 ? -19.141 8.68 4.352 1 52.97 3 MET B C 1
ATOM 1002 O O . MET B 1 3 ? -18.594 9.398 3.51 1 52.97 3 MET B O 1
ATOM 1006 N N . GLN B 1 4 ? -19.109 9.125 5.645 1 79.25 4 GLN B N 1
ATOM 1007 C CA . GLN B 1 4 ? -18.266 10.141 6.27 1 79.25 4 GLN B CA 1
ATOM 1008 C C . GLN B 1 4 ? -16.781 9.867 6.004 1 79.25 4 GLN B C 1
ATOM 1010 O O . GLN B 1 4 ? -16.344 8.719 6.035 1 79.25 4 GLN B O 1
ATOM 1015 N N . ASP B 1 5 ? -16.047 10.688 5.266 1 94.12 5 ASP B N 1
ATOM 1016 C CA . ASP B 1 5 ? -14.609 10.68 5.059 1 94.12 5 ASP B CA 1
ATOM 1017 C C . ASP B 1 5 ? -13.859 11.094 6.324 1 94.12 5 ASP B C 1
ATOM 1019 O O . ASP B 1 5 ? -13.758 12.281 6.633 1 94.12 5 ASP B O 1
ATOM 1023 N N . PRO B 1 6 ? -13.445 10.008 7.051 1 95 6 PRO B N 1
ATOM 1024 C CA . PRO B 1 6 ? -12.828 10.312 8.344 1 95 6 PRO B CA 1
ATOM 1025 C C . PRO B 1 6 ? -11.609 11.227 8.219 1 95 6 PRO B C 1
ATOM 1027 O O . PRO B 1 6 ? -11.375 12.07 9.086 1 95 6 PRO B O 1
ATOM 1030 N N . LEU B 1 7 ? -10.867 11.07 7.152 1 97.5 7 LEU B N 1
ATOM 1031 C CA . LEU B 1 7 ? -9.688 11.914 7.012 1 97.5 7 LEU B CA 1
ATOM 1032 C C . LEU B 1 7 ? -10.078 13.344 6.66 1 97.5 7 LEU B C 1
ATOM 1034 O O . LEU B 1 7 ? -9.453 14.297 7.133 1 97.5 7 LEU B O 1
ATOM 1038 N N . ALA B 1 8 ? -11.047 13.477 5.793 1 97.44 8 ALA B N 1
ATOM 1039 C CA . ALA B 1 8 ? -11.57 14.812 5.527 1 97.44 8 ALA B CA 1
ATOM 1040 C C . ALA B 1 8 ? -12.031 15.484 6.82 1 97.44 8 ALA B C 1
ATOM 1042 O O . ALA B 1 8 ? -11.789 16.688 7.023 1 97.44 8 ALA B O 1
ATOM 1043 N N . ASP B 1 9 ? -12.727 14.75 7.633 1 97.62 9 ASP B N 1
ATOM 1044 C CA . ASP B 1 9 ? -13.172 15.273 8.922 1 97.62 9 ASP B CA 1
ATOM 1045 C C . ASP B 1 9 ? -11.984 15.727 9.773 1 97.62 9 ASP B C 1
ATOM 1047 O O . ASP B 1 9 ? -12.016 16.797 10.367 1 97.62 9 ASP B O 1
ATOM 1051 N N . MET B 1 10 ? -10.938 14.938 9.805 1 98.44 10 MET B N 1
ATOM 1052 C CA . MET B 1 10 ? -9.742 15.281 10.57 1 98.44 10 MET B CA 1
ATOM 1053 C C . MET B 1 10 ? -9.148 16.594 10.094 1 98.44 10 MET B C 1
ATOM 1055 O O . MET B 1 10 ? -8.859 17.484 10.898 1 98.44 10 MET B O 1
ATOM 1059 N N . LEU B 1 11 ? -8.984 16.719 8.82 1 98.5 11 LEU B N 1
ATOM 1060 C CA . LEU B 1 11 ? -8.352 17.906 8.25 1 98.5 11 LEU B CA 1
ATOM 1061 C C . LEU B 1 11 ? -9.211 19.141 8.5 1 98.5 11 LEU B C 1
ATOM 1063 O O . LEU B 1 11 ? -8.68 20.219 8.797 1 98.5 11 LEU B O 1
ATOM 1067 N N . THR B 1 12 ? -10.5 18.953 8.344 1 98 12 THR B N 1
ATOM 1068 C CA . THR B 1 12 ? -11.414 20.062 8.609 1 98 12 THR B CA 1
ATOM 1069 C C . THR B 1 12 ? -11.328 20.5 10.07 1 98 12 THR B C 1
ATOM 1071 O O . THR B 1 12 ? -11.281 21.688 10.367 1 98 12 THR B O 1
ATOM 1074 N N . ARG B 1 13 ? -11.328 19.547 10.961 1 98.62 13 ARG B N 1
ATOM 1075 C CA . ARG B 1 13 ? -11.242 19.875 12.375 1 98.62 13 ARG B CA 1
ATOM 1076 C C . ARG B 1 13 ? -9.953 20.625 12.688 1 98.62 13 ARG B C 1
ATOM 1078 O O . ARG B 1 13 ? -9.953 21.578 13.469 1 98.62 13 ARG B O 1
ATOM 1085 N N . ILE B 1 14 ? -8.891 20.219 12.117 1 98.75 14 ILE B N 1
ATOM 1086 C CA . ILE B 1 14 ? -7.609 20.875 12.328 1 98.75 14 ILE B CA 1
ATOM 1087 C C . ILE B 1 14 ? -7.691 22.328 11.836 1 98.75 14 ILE B C 1
ATOM 1089 O O . ILE B 1 14 ? -7.32 23.25 12.555 1 98.75 14 ILE B O 1
ATOM 1093 N N . ARG B 1 15 ? -8.188 22.484 10.664 1 98.06 15 ARG B N 1
ATOM 1094 C CA . ARG B 1 15 ? -8.305 23.812 10.07 1 98.06 15 ARG B CA 1
ATOM 1095 C C . ARG B 1 15 ? -9.188 24.719 10.93 1 98.06 15 ARG B C 1
ATOM 1097 O O . ARG B 1 15 ? -8.812 25.859 11.219 1 98.06 15 ARG B O 1
ATOM 1104 N N . ASN B 1 16 ? -10.352 24.203 11.242 1 98.19 16 ASN B N 1
ATOM 1105 C CA . ASN B 1 16 ? -11.297 25 12.023 1 98.19 16 ASN B CA 1
ATOM 1106 C C . ASN B 1 16 ? -10.734 25.344 13.398 1 98.19 16 ASN B C 1
ATOM 1108 O O . ASN B 1 16 ? -10.938 26.453 13.891 1 98.19 16 ASN B O 1
ATOM 1112 N N . ALA B 1 17 ? -10.109 24.391 14.016 1 98.75 17 ALA B N 1
ATOM 1113 C CA . ALA B 1 17 ? -9.5 24.641 15.32 1 98.75 17 ALA B CA 1
ATOM 1114 C C . ALA B 1 17 ? -8.461 25.75 15.242 1 98.75 17 ALA B C 1
ATOM 1116 O O . ALA B 1 17 ? -8.398 26.625 16.109 1 98.75 17 ALA B O 1
ATOM 1117 N N . GLN B 1 18 ? -7.66 25.703 14.227 1 98 18 GLN B N 1
ATOM 1118 C CA . GLN B 1 18 ? -6.656 26.734 14.031 1 98 18 GLN B CA 1
ATOM 1119 C C . GLN B 1 18 ? -7.312 28.109 13.828 1 98 18 GLN B C 1
ATOM 1121 O O . GLN B 1 18 ? -6.836 29.109 14.344 1 98 18 GLN B O 1
ATOM 1126 N N . MET B 1 19 ? -8.352 28.109 13.023 1 96.75 19 MET B N 1
ATOM 1127 C CA . MET B 1 19 ? -9.086 29.344 12.766 1 96.75 19 MET B CA 1
ATOM 1128 C C . MET B 1 19 ? -9.625 29.953 14.055 1 96.75 19 MET B C 1
ATOM 1130 O O . MET B 1 19 ? -9.664 31.172 14.219 1 96.75 19 MET B O 1
ATOM 1134 N N . ALA B 1 20 ? -9.945 29.062 14.938 1 97.81 20 ALA B N 1
ATOM 1135 C CA . ALA B 1 20 ? -10.477 29.484 16.234 1 97.81 20 ALA B CA 1
ATOM 1136 C C . ALA B 1 20 ? -9.352 29.672 17.25 1 97.81 20 ALA B C 1
ATOM 1138 O O . ALA B 1 20 ? -9.617 29.891 18.438 1 97.81 20 ALA B O 1
ATOM 1139 N N . GLU B 1 21 ? -8.109 29.453 16.797 1 97.38 21 GLU B N 1
ATOM 1140 C CA . GLU B 1 21 ? -6.902 29.672 17.594 1 97.38 21 GLU B CA 1
ATOM 1141 C C . GLU B 1 21 ? -6.855 28.719 18.781 1 97.38 21 GLU B C 1
ATOM 1143 O O . GLU B 1 21 ? -6.426 29.094 19.875 1 97.38 21 GLU B O 1
ATOM 1148 N N . LYS B 1 22 ? -7.395 27.562 18.5 1 98.44 22 LYS B N 1
ATOM 1149 C CA . LYS B 1 22 ? -7.32 26.547 19.547 1 98.44 22 LYS B CA 1
ATOM 1150 C C . LYS B 1 22 ? -5.922 25.938 19.609 1 98.44 22 LYS B C 1
ATOM 1152 O O . LYS B 1 22 ? -5.18 25.953 18.641 1 98.44 22 LYS B O 1
ATOM 1157 N N . SER B 1 23 ? -5.609 25.422 20.844 1 98.31 23 SER B N 1
ATOM 1158 C CA . SER B 1 23 ? -4.312 24.781 21.031 1 98.31 23 SER B CA 1
ATOM 1159 C C . SER B 1 23 ? -4.398 23.281 20.766 1 98.31 23 SER B C 1
ATOM 1161 O O . SER B 1 23 ? -3.398 22.656 20.422 1 98.31 23 SER B O 1
ATOM 1163 N N . VAL B 1 24 ? -5.594 22.766 20.969 1 98.81 24 VAL B N 1
ATOM 1164 C CA . VAL B 1 24 ? -5.789 21.328 20.844 1 98.81 24 VAL B CA 1
ATOM 1165 C C . VAL B 1 24 ? -7.082 21.047 20.078 1 98.81 24 VAL B C 1
ATOM 1167 O O . VAL B 1 24 ? -8.047 21.797 20.188 1 98.81 24 VAL B O 1
ATOM 1170 N N . VAL B 1 25 ? -7.113 20.031 19.344 1 98.81 25 VAL B N 1
ATOM 1171 C CA . VAL B 1 25 ? -8.328 19.547 18.688 1 98.81 25 VAL B CA 1
ATOM 1172 C C . VAL B 1 25 ? -8.438 18.031 18.875 1 98.81 25 VAL B C 1
ATOM 1174 O O . VAL B 1 25 ? -7.441 17.312 18.812 1 98.81 25 VAL B O 1
ATOM 1177 N N . SER B 1 26 ? -9.617 17.562 19.156 1 98.5 26 SER B N 1
ATOM 1178 C CA . SER B 1 26 ? -9.852 16.141 19.422 1 98.5 26 SER B CA 1
ATOM 1179 C C . SER B 1 26 ? -10.828 15.547 18.422 1 98.5 26 SER B C 1
ATOM 1181 O O . SER B 1 26 ? -11.68 16.25 17.875 1 98.5 26 SER B O 1
ATOM 1183 N N . MET B 1 27 ? -10.688 14.281 18.203 1 98.38 27 MET B N 1
ATOM 1184 C CA . MET B 1 27 ? -11.539 13.523 17.281 1 98.38 27 MET B CA 1
ATOM 1185 C C . MET B 1 27 ? -11.477 12.031 17.594 1 98.38 27 MET B C 1
ATOM 1187 O O . MET B 1 27 ? -10.57 11.57 18.281 1 98.38 27 MET B O 1
ATOM 1191 N N . PRO B 1 28 ? -12.422 11.328 17.062 1 97.75 28 PRO B N 1
ATOM 1192 C CA . PRO B 1 28 ? -12.289 9.875 17.203 1 97.75 28 PRO B CA 1
ATOM 1193 C C . PRO B 1 28 ? -11.008 9.336 16.578 1 97.75 28 PRO B C 1
ATOM 1195 O O . PRO B 1 28 ? -10.625 9.758 15.484 1 97.75 28 PRO B O 1
ATOM 1198 N N . SER B 1 29 ? -10.375 8.414 17.281 1 98.25 29 SER B N 1
ATOM 1199 C CA . SER B 1 29 ? -9.086 7.879 16.844 1 98.25 29 SER B CA 1
ATOM 1200 C C . SER B 1 29 ? -9.281 6.758 15.82 1 98.25 29 SER B C 1
ATOM 1202 O O . SER B 1 29 ? -10.289 6.051 15.852 1 98.25 29 SER B O 1
ATOM 1204 N N . SER B 1 30 ? -8.414 6.648 14.93 1 96.81 30 SER B N 1
ATOM 1205 C CA . SER B 1 30 ? -8.242 5.496 14.055 1 96.81 30 SER B CA 1
ATOM 1206 C C . SER B 1 30 ? -6.77 5.266 13.727 1 96.81 30 SER B C 1
ATOM 1208 O O . SER B 1 30 ? -5.938 6.156 13.922 1 96.81 30 SER B O 1
ATOM 1210 N N . LYS B 1 31 ? -6.477 4.117 13.227 1 96 31 LYS B N 1
ATOM 1211 C CA . LYS B 1 31 ? -5.094 3.812 12.883 1 96 31 LYS B CA 1
ATOM 1212 C C . LYS B 1 31 ? -4.566 4.77 11.812 1 96 31 LYS B C 1
ATOM 1214 O O . LYS B 1 31 ? -3.443 5.266 11.922 1 96 31 LYS B O 1
ATOM 1219 N N . LEU B 1 32 ? -5.395 5.055 10.883 1 96.62 32 LEU B N 1
ATOM 1220 C CA . LEU B 1 32 ? -4.988 5.934 9.789 1 96.62 32 LEU B CA 1
ATOM 1221 C C . LEU B 1 32 ? -4.781 7.359 10.289 1 96.62 32 LEU B C 1
ATOM 1223 O O . LEU B 1 32 ? -3.787 8 9.945 1 96.62 32 LEU B O 1
ATOM 1227 N N . LYS B 1 33 ? -5.711 7.852 11.07 1 98.38 33 LYS B N 1
ATOM 1228 C CA . LYS B 1 33 ? -5.586 9.211 11.586 1 98.38 33 LYS B CA 1
ATOM 1229 C C . LYS B 1 33 ? -4.34 9.359 12.453 1 98.38 33 LYS B C 1
ATOM 1231 O O . LYS B 1 33 ? -3.656 10.383 12.406 1 98.38 33 LYS B O 1
ATOM 1236 N N . VAL B 1 34 ? -4.082 8.352 13.211 1 98.81 34 VAL B N 1
ATOM 1237 C CA . VAL B 1 34 ? -2.896 8.367 14.062 1 98.81 34 VAL B CA 1
ATOM 1238 C C . VAL B 1 34 ? -1.638 8.375 13.195 1 98.81 34 VAL B C 1
ATOM 1240 O O . VAL B 1 34 ? -0.686 9.109 13.484 1 98.81 34 VAL B O 1
ATOM 1243 N N . ALA B 1 35 ? -1.627 7.566 12.188 1 98.75 35 ALA B N 1
ATOM 1244 C CA . ALA B 1 35 ? -0.483 7.527 11.281 1 98.75 35 ALA B CA 1
ATOM 1245 C C . ALA B 1 35 ? -0.253 8.891 10.633 1 98.75 35 ALA B C 1
ATOM 1247 O O . ALA B 1 35 ? 0.888 9.344 10.508 1 98.75 35 ALA B O 1
ATOM 1248 N N . VAL B 1 36 ? -1.283 9.555 10.25 1 98.88 36 VAL B N 1
ATOM 1249 C CA . VAL B 1 36 ? -1.184 10.875 9.641 1 98.88 36 VAL B CA 1
ATOM 1250 C C . VAL B 1 36 ? -0.686 11.883 10.672 1 98.88 36 VAL B C 1
ATOM 1252 O O . VAL B 1 36 ? 0.19 12.703 10.375 1 98.88 36 VAL B O 1
ATOM 1255 N N . ALA B 1 37 ? -1.224 11.805 11.891 1 98.94 37 ALA B N 1
ATOM 1256 C CA . ALA B 1 37 ? -0.765 12.68 12.969 1 98.94 37 ALA B CA 1
ATOM 1257 C C . ALA B 1 37 ? 0.728 12.492 13.227 1 98.94 37 ALA B C 1
ATOM 1259 O O . ALA B 1 37 ? 1.446 13.461 13.477 1 98.94 37 ALA B O 1
ATOM 1260 N N . ASN B 1 38 ? 1.146 11.273 13.172 1 98.94 38 ASN B N 1
ATOM 1261 C CA . ASN B 1 38 ? 2.561 10.977 13.367 1 98.94 38 ASN B CA 1
ATOM 1262 C C . ASN B 1 38 ? 3.43 11.633 12.297 1 98.94 38 ASN B C 1
ATOM 1264 O O . ASN B 1 38 ? 4.484 12.188 12.609 1 98.94 38 ASN B O 1
ATOM 1268 N N . VAL B 1 39 ? 3.006 11.578 11.094 1 98.88 39 VAL B N 1
ATOM 1269 C CA . VAL B 1 39 ? 3.744 12.219 10.016 1 98.88 39 VAL B CA 1
ATOM 1270 C C . VAL B 1 39 ? 3.762 13.734 10.234 1 98.88 39 VAL B C 1
ATOM 1272 O O . VAL B 1 39 ? 4.805 14.375 10.086 1 98.88 39 VAL B O 1
ATOM 1275 N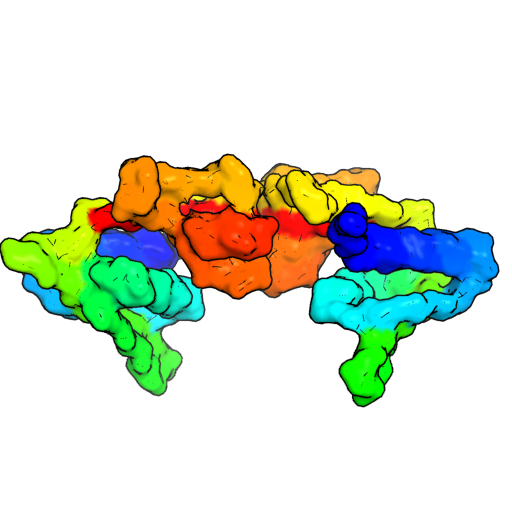 N . LEU B 1 40 ? 2.654 14.328 10.57 1 98.88 40 LEU B N 1
ATOM 1276 C CA . LEU B 1 40 ? 2.561 15.766 10.812 1 98.88 40 LEU B CA 1
ATOM 1277 C C . LEU B 1 40 ? 3.518 16.188 11.922 1 98.88 40 LEU B C 1
ATOM 1279 O O . LEU B 1 40 ? 4.18 17.234 11.805 1 98.88 40 LEU B O 1
ATOM 1283 N N . LYS B 1 41 ? 3.57 15.383 12.969 1 98.88 41 LYS B N 1
ATOM 1284 C CA . LYS B 1 41 ? 4.457 15.68 14.094 1 98.88 41 LYS B CA 1
ATOM 1285 C C . LYS B 1 41 ? 5.922 15.625 13.664 1 98.88 41 LYS B C 1
ATOM 1287 O O . LYS B 1 41 ? 6.684 16.562 13.93 1 98.88 41 LYS B O 1
ATOM 1292 N N . ASN B 1 42 ? 6.246 14.578 12.984 1 98.69 42 ASN B N 1
ATOM 1293 C CA . ASN B 1 42 ? 7.633 14.367 12.586 1 98.69 42 ASN B CA 1
ATOM 1294 C C . ASN B 1 42 ? 8.109 15.453 11.617 1 98.69 42 ASN B C 1
ATOM 1296 O O . ASN B 1 42 ? 9.281 15.82 11.625 1 98.69 42 ASN B O 1
ATOM 1300 N N . GLU B 1 43 ? 7.18 15.969 10.875 1 98.38 43 GLU B N 1
ATOM 1301 C CA . GLU B 1 43 ? 7.512 17.016 9.914 1 98.38 43 GLU B CA 1
ATOM 1302 C C . GLU B 1 43 ? 7.477 18.391 10.562 1 98.38 43 GLU B C 1
ATOM 1304 O O . GLU B 1 43 ? 7.828 19.391 9.93 1 98.38 43 GLU B O 1
ATOM 1309 N N . GLY B 1 44 ? 6.953 18.453 11.742 1 98.38 44 GLY B N 1
ATOM 1310 C CA . GLY B 1 44 ? 6.973 19.688 12.5 1 98.38 44 GLY B CA 1
ATOM 1311 C C . GLY B 1 44 ? 5.73 20.531 12.289 1 98.38 44 GLY B C 1
ATOM 1312 O O . GLY B 1 44 ? 5.711 21.719 12.641 1 98.38 44 GLY B O 1
ATOM 1313 N N . TYR B 1 45 ? 4.707 19.969 11.781 1 98.69 45 TYR B N 1
ATOM 1314 C CA . TYR B 1 45 ? 3.498 20.734 11.492 1 98.69 45 TYR B CA 1
ATOM 1315 C C . TYR B 1 45 ? 2.615 20.844 12.727 1 98.69 45 TYR B C 1
ATOM 1317 O O . TYR B 1 45 ? 1.811 21.766 12.844 1 98.69 45 TYR B O 1
ATOM 1325 N N . ILE B 1 46 ? 2.744 19.875 13.555 1 98.81 46 ILE B N 1
ATOM 1326 C CA . ILE B 1 46 ? 2.057 19.922 14.844 1 98.81 46 ILE B CA 1
ATOM 1327 C C . ILE B 1 46 ? 3.057 19.703 15.969 1 98.81 46 ILE B C 1
ATOM 1329 O O . ILE B 1 46 ? 4.176 19.234 15.734 1 98.81 46 ILE B O 1
ATOM 1333 N N . ALA B 1 47 ? 2.604 20 17.188 1 98.75 47 ALA B N 1
ATOM 1334 C CA . ALA B 1 47 ? 3.496 19.859 18.328 1 98.75 47 ALA B CA 1
ATOM 1335 C C . ALA B 1 47 ? 3.521 18.422 18.844 1 98.75 47 ALA B C 1
ATOM 1337 O O . ALA B 1 47 ? 4.547 17.953 19.344 1 98.75 47 ALA B O 1
ATOM 1338 N N . GLY B 1 48 ? 2.434 17.781 18.75 1 98.81 48 GLY B N 1
ATOM 1339 C CA . GLY B 1 48 ? 2.307 16.406 19.234 1 98.81 48 GLY B CA 1
ATOM 1340 C C . GLY B 1 48 ? 0.889 15.875 19.156 1 98.81 48 GLY B C 1
ATOM 1341 O O . GLY B 1 48 ? 0.011 16.516 18.578 1 98.81 48 GLY B O 1
ATOM 1342 N N . TYR B 1 49 ? 0.713 14.656 19.578 1 98.88 49 TYR B N 1
ATOM 1343 C CA . TYR B 1 49 ? -0.623 14.078 19.688 1 98.88 49 TYR B CA 1
ATOM 1344 C C . TYR B 1 49 ? -0.67 13 20.75 1 98.88 49 TYR B C 1
ATOM 1346 O O . TYR B 1 49 ? 0.372 12.508 21.203 1 98.88 49 TYR B O 1
ATOM 1354 N N . GLN B 1 50 ? -1.876 12.656 21.172 1 98.69 50 GLN B N 1
ATOM 1355 C CA . GLN B 1 50 ? -2.131 11.602 22.141 1 98.69 50 GLN B CA 1
ATOM 1356 C C . GLN B 1 50 ? -3.396 10.828 21.797 1 98.69 50 GLN B C 1
ATOM 1358 O O . GLN B 1 50 ? -4.348 11.391 21.25 1 98.69 50 GLN B O 1
ATOM 1363 N N . VAL B 1 51 ? -3.305 9.586 22.141 1 98.56 51 VAL B N 1
ATOM 1364 C CA . VAL B 1 51 ? -4.484 8.742 22 1 98.56 51 VAL B CA 1
ATOM 1365 C C . VAL B 1 51 ? -4.98 8.297 23.375 1 98.56 51 VAL B C 1
ATOM 1367 O O . VAL B 1 51 ? -4.199 7.793 24.188 1 98.56 51 VAL B O 1
ATOM 1370 N N . SER B 1 52 ? -6.219 8.5 23.625 1 97.75 52 SER B N 1
ATOM 1371 C CA . SER B 1 52 ? -6.773 8.133 24.922 1 97.75 52 SER B CA 1
ATOM 1372 C C . SER B 1 52 ? -6.938 6.621 25.047 1 97.75 52 SER B C 1
ATOM 1374 O O . SER B 1 52 ? -7.016 5.918 24.031 1 97.75 52 SER B O 1
ATOM 1376 N N . SER B 1 53 ? -6.957 5.988 26.203 1 93.81 53 SER B N 1
ATOM 1377 C CA . SER B 1 53 ? -7.047 4.555 26.484 1 93.81 53 SER B CA 1
ATOM 1378 C C . SER B 1 53 ? -8.492 4.125 26.719 1 93.81 53 SER B C 1
ATOM 1380 O O . SER B 1 53 ? -8.75 2.984 27.109 1 93.81 53 SER B O 1
ATOM 1382 N N . ASP B 1 54 ? -9.398 4.879 26.406 1 91.81 54 ASP B N 1
ATOM 1383 C CA . ASP B 1 54 ? -10.805 4.582 26.641 1 91.81 54 ASP B CA 1
ATOM 1384 C C . ASP B 1 54 ? -11.312 3.508 25.688 1 91.81 54 ASP B C 1
ATOM 1386 O O . ASP B 1 54 ? -10.562 3.021 24.844 1 91.81 54 ASP B O 1
ATOM 1390 N N . ALA B 1 55 ? -12.539 3.049 25.844 1 92.38 55 ALA B N 1
ATOM 1391 C CA . ALA B 1 55 ? -13.18 2.043 25 1 92.38 55 ALA B CA 1
ATOM 1392 C C . ALA B 1 55 ? -13.305 2.537 23.562 1 92.38 55 ALA B C 1
ATOM 1394 O O . ALA B 1 55 ? -13.109 1.77 22.609 1 92.38 55 ALA B O 1
ATOM 1395 N N . LYS B 1 56 ? -13.633 3.871 23.5 1 95.81 56 LYS B N 1
ATOM 1396 C CA . LYS B 1 56 ? -13.625 4.562 22.219 1 95.81 56 LYS B CA 1
ATOM 1397 C C . LYS B 1 56 ? -12.523 5.613 22.172 1 95.81 56 LYS B C 1
ATOM 1399 O O . LYS B 1 56 ? -12.742 6.773 22.516 1 95.81 56 LYS B O 1
ATOM 1404 N N . PRO B 1 57 ? -11.445 5.211 21.703 1 97.94 57 PRO B N 1
ATOM 1405 C CA . PRO B 1 57 ? -10.258 6.066 21.812 1 97.94 57 PRO B CA 1
ATOM 1406 C C . PRO B 1 57 ? -10.406 7.387 21.062 1 97.94 57 PRO B C 1
ATOM 1408 O O . PRO B 1 57 ? -10.969 7.414 19.969 1 97.94 57 PRO B O 1
ATOM 1411 N N . GLN B 1 58 ? -9.953 8.414 21.703 1 98.44 58 GLN B N 1
ATOM 1412 C CA . GLN B 1 58 ? -9.914 9.75 21.109 1 98.44 58 GLN B CA 1
ATOM 1413 C C . GLN B 1 58 ? -8.484 10.141 20.734 1 98.44 58 GLN B C 1
ATOM 1415 O O . GLN B 1 58 ? -7.543 9.867 21.469 1 98.44 58 GLN B O 1
ATOM 1420 N N . LEU B 1 59 ? -8.367 10.742 19.578 1 98.81 59 LEU B N 1
ATOM 1421 C CA . LEU B 1 59 ? -7.109 11.352 19.141 1 98.81 59 LEU B CA 1
ATOM 1422 C C . LEU B 1 59 ? -7.121 12.859 19.422 1 98.81 59 LEU B C 1
ATOM 1424 O O . LEU B 1 59 ? -8.016 13.57 18.953 1 98.81 59 LEU B O 1
ATOM 1428 N N . SER B 1 60 ? -6.16 13.273 20.203 1 98.88 60 SER B N 1
ATOM 1429 C CA . SER B 1 60 ? -5.984 14.695 20.484 1 98.88 60 SER B CA 1
ATOM 1430 C C . SER B 1 60 ? -4.691 15.219 19.859 1 98.88 60 SER B C 1
ATOM 1432 O O . SER B 1 60 ? -3.607 14.719 20.156 1 98.88 60 SER B O 1
ATOM 1434 N N . ILE B 1 61 ? -4.816 16.203 19.062 1 98.94 61 ILE B N 1
ATOM 1435 C CA . ILE B 1 61 ? -3.676 16.797 18.375 1 98.94 61 ILE B CA 1
ATOM 1436 C C . ILE B 1 61 ? -3.357 18.172 18.969 1 98.94 61 ILE B C 1
ATOM 1438 O O . ILE B 1 61 ? -4.246 19 19.109 1 98.94 61 ILE B O 1
ATOM 1442 N N . GLU B 1 62 ? -2.146 18.328 19.344 1 98.94 62 GLU B N 1
ATOM 1443 C CA . GLU B 1 62 ? -1.658 19.625 19.781 1 98.94 62 GLU B CA 1
ATOM 1444 C C . GLU B 1 62 ? -1.176 20.469 18.609 1 98.94 62 GLU B C 1
ATOM 1446 O O . GLU B 1 62 ? -0.139 20.172 18.016 1 98.94 62 GLU B O 1
ATOM 1451 N N . LEU B 1 63 ? -1.833 21.5 18.344 1 98.88 63 LEU B N 1
ATOM 1452 C CA . LEU B 1 63 ? -1.532 22.359 17.203 1 98.88 63 LEU B CA 1
ATOM 1453 C C . LEU B 1 63 ? -0.306 23.219 17.469 1 98.88 63 LEU B C 1
ATOM 1455 O O . LEU B 1 63 ? 0.055 23.438 18.625 1 98.88 63 LEU B O 1
ATOM 1459 N N . LYS B 1 64 ? 0.284 23.641 16.438 1 98.69 64 LYS B N 1
ATOM 1460 C CA . LYS B 1 64 ? 1.52 24.406 16.547 1 98.69 64 LYS B CA 1
ATOM 1461 C C . LYS B 1 64 ? 1.362 25.797 15.922 1 98.69 64 LYS B C 1
ATOM 1463 O O . LYS B 1 64 ? 0.774 25.938 14.852 1 98.69 64 LYS B O 1
ATOM 1468 N N . TYR B 1 65 ? 1.907 26.734 16.609 1 98.25 65 TYR B N 1
ATOM 1469 C CA . TYR B 1 65 ? 1.906 28.109 16.141 1 98.25 65 TYR B CA 1
ATOM 1470 C C . TYR B 1 65 ? 3.311 28.703 16.188 1 98.25 65 TYR B C 1
ATOM 1472 O O . TYR B 1 65 ? 4.141 28.297 17 1 98.25 65 TYR B O 1
ATOM 1480 N N . PHE B 1 66 ? 3.572 29.578 15.258 1 96.88 66 PHE B N 1
ATOM 1481 C CA . PHE B 1 66 ? 4.801 30.359 15.227 1 96.88 66 PHE B CA 1
ATOM 1482 C C . PHE B 1 66 ? 4.496 31.844 15.109 1 96.88 66 PHE B C 1
ATOM 1484 O O . PHE B 1 66 ? 3.918 32.281 14.117 1 96.88 66 PHE B O 1
ATOM 1491 N N . GLU B 1 67 ? 4.855 32.594 16.156 1 95.44 67 GLU B N 1
ATOM 1492 C CA . GLU B 1 67 ? 4.594 34 16.219 1 95.44 67 GLU B CA 1
ATOM 1493 C C . GLU B 1 67 ? 3.115 34.312 15.992 1 95.44 67 GLU B C 1
ATOM 1495 O O . GLU B 1 67 ? 2.773 35.188 15.188 1 95.44 67 GLU B O 1
ATOM 1500 N N . GLY B 1 68 ? 2.244 33.5 16.578 1 94.25 68 GLY B N 1
ATOM 1501 C CA . GLY B 1 68 ? 0.809 33.75 16.578 1 94.25 68 GLY B CA 1
ATOM 1502 C C . GLY B 1 68 ? 0.115 33.219 15.328 1 94.25 68 GLY B C 1
ATOM 1503 O O . GLY B 1 68 ? -1.109 33.312 15.219 1 94.25 68 GLY B O 1
ATOM 1504 N N . ARG B 1 69 ? 0.838 32.688 14.461 1 96.38 69 ARG B N 1
ATOM 1505 C CA . ARG B 1 69 ? 0.25 32.125 13.242 1 96.38 69 ARG B CA 1
ATOM 1506 C C . ARG B 1 69 ? 0.31 30.609 13.234 1 96.38 69 ARG B C 1
ATOM 1508 O O . ARG B 1 69 ? 1.303 30.016 13.672 1 96.38 69 ARG B O 1
ATOM 1515 N N . PRO B 1 70 ? -0.721 30.047 12.773 1 98 70 PRO B N 1
ATOM 1516 C CA . PRO B 1 70 ? -0.658 28.594 12.664 1 98 70 PRO B CA 1
ATOM 1517 C C . PRO B 1 70 ? 0.482 28.109 11.766 1 98 70 PRO B C 1
ATOM 1519 O O . PRO B 1 70 ? 0.771 28.734 10.75 1 98 70 PRO B O 1
ATOM 1522 N N . VAL B 1 71 ? 1.098 27.062 12.125 1 98.38 71 VAL B N 1
ATOM 1523 C CA . VAL B 1 71 ? 2.189 26.5 11.336 1 98.38 71 VAL B CA 1
ATOM 1524 C C . VAL B 1 71 ? 1.636 25.859 10.07 1 98.38 71 VAL B C 1
ATOM 1526 O O . VAL B 1 71 ? 2.242 25.953 9 1 98.38 71 VAL B O 1
ATOM 1529 N N . ILE B 1 72 ? 0.464 25.188 10.188 1 98.56 72 ILE B N 1
ATOM 1530 C CA . ILE B 1 72 ? -0.206 24.672 9 1 98.56 72 ILE B CA 1
ATOM 1531 C C . ILE B 1 72 ? -0.931 25.812 8.281 1 98.56 72 ILE B C 1
ATOM 1533 O O . ILE B 1 72 ? -1.899 26.359 8.805 1 98.56 72 ILE B O 1
ATOM 1537 N N . GLU B 1 73 ? -0.439 26.109 7.141 1 97.75 73 GLU B N 1
ATOM 1538 C CA . GLU B 1 73 ? -1.065 27.172 6.352 1 97.75 73 GLU B CA 1
ATOM 1539 C C . GLU B 1 73 ? -2.209 26.609 5.504 1 97.75 73 GLU B C 1
ATOM 1541 O O . GLU B 1 73 ? -3.207 27.297 5.277 1 97.75 73 GLU B O 1
ATOM 1546 N N . GLU B 1 74 ? -1.976 25.422 5.062 1 97.81 74 GLU B N 1
ATOM 1547 C CA . GLU B 1 74 ? -2.969 24.766 4.211 1 97.81 74 GLU B CA 1
ATOM 1548 C C . GLU B 1 74 ? -2.926 23.25 4.367 1 97.81 74 GLU B C 1
ATOM 1550 O O . GLU B 1 74 ? -1.848 22.656 4.457 1 97.81 74 GLU B O 1
ATOM 1555 N N . VAL B 1 75 ? -4.062 22.656 4.418 1 98.06 75 VAL B N 1
ATOM 1556 C CA . VAL B 1 75 ? -4.199 21.203 4.414 1 98.06 75 VAL B CA 1
ATOM 1557 C C . VAL B 1 75 ? -5.375 20.797 3.527 1 98.06 75 VAL B C 1
ATOM 1559 O O . VAL B 1 75 ? -6.473 21.344 3.656 1 98.06 75 VAL B O 1
ATOM 1562 N N . LYS B 1 76 ? -5.059 19.891 2.604 1 97.81 76 LYS B N 1
ATOM 1563 C CA . LYS B 1 76 ? -6.078 19.547 1.617 1 97.81 76 LYS B CA 1
ATOM 1564 C C . LYS B 1 76 ? -6.184 18.031 1.433 1 97.81 76 LYS B C 1
ATOM 1566 O O . LYS B 1 76 ? -5.168 17.344 1.321 1 97.81 76 LYS B O 1
ATOM 1571 N N . ARG B 1 77 ? -7.383 17.547 1.475 1 98.19 77 ARG B N 1
ATOM 1572 C CA . ARG B 1 77 ? -7.645 16.156 1.14 1 98.19 77 ARG B CA 1
ATOM 1573 C C . ARG B 1 77 ? -7.418 15.891 -0.346 1 98.19 77 ARG B C 1
ATOM 1575 O O . ARG B 1 77 ? -7.832 16.688 -1.191 1 98.19 77 ARG B O 1
ATOM 1582 N N . VAL B 1 78 ? -6.75 14.875 -0.706 1 97.94 78 VAL B N 1
ATOM 1583 C CA . VAL B 1 78 ? -6.484 14.562 -2.105 1 97.94 78 VAL B CA 1
ATOM 1584 C C . VAL B 1 78 ? -7.285 13.336 -2.525 1 97.94 78 VAL B C 1
ATOM 1586 O O . VAL B 1 78 ? -8.188 13.43 -3.357 1 97.94 78 VAL B O 1
ATOM 1589 N N . SER B 1 79 ? -6.996 12.234 -1.875 1 96.19 79 SER B N 1
ATOM 1590 C CA . SER B 1 79 ? -7.742 11.008 -2.121 1 96.19 79 SER B CA 1
ATOM 1591 C C . SER B 1 79 ? -9.023 10.961 -1.291 1 96.19 79 SER B C 1
ATOM 1593 O O . SER B 1 79 ? -9.016 11.32 -0.111 1 96.19 79 SER B O 1
ATOM 1595 N N . ARG B 1 80 ? -10.102 10.594 -1.845 1 93.88 80 ARG B N 1
ATOM 1596 C CA . ARG B 1 80 ? -11.391 10.492 -1.179 1 93.88 80 ARG B CA 1
ATOM 1597 C C . ARG B 1 80 ? -12.023 9.125 -1.412 1 93.88 80 ARG B C 1
ATOM 1599 O O . ARG B 1 80 ? -11.695 8.445 -2.381 1 93.88 80 ARG B O 1
ATOM 1606 N N . PRO B 1 81 ? -12.945 8.859 -0.363 1 88.81 81 PRO B N 1
ATOM 1607 C CA . PRO B 1 81 ? -13.695 7.641 -0.647 1 88.81 81 PRO B CA 1
ATOM 1608 C C . PRO B 1 81 ? -14.43 7.695 -1.986 1 88.81 81 PRO B C 1
ATOM 1610 O O . PRO B 1 81 ? -15.07 8.703 -2.305 1 88.81 81 PRO B O 1
ATOM 1613 N N . GLY B 1 82 ? -14.312 6.852 -2.842 1 85.06 82 GLY B N 1
ATOM 1614 C CA . GLY B 1 82 ? -14.961 6.809 -4.145 1 85.06 82 GLY B CA 1
ATOM 1615 C C . GLY B 1 82 ? -14.094 7.355 -5.262 1 85.06 82 GLY B C 1
ATOM 1616 O O . GLY B 1 82 ? -14.391 7.145 -6.438 1 85.06 82 GLY B O 1
ATOM 1617 N N . LEU B 1 83 ? -13.156 8.109 -4.945 1 90 83 LEU B N 1
ATOM 1618 C CA . LEU B 1 83 ? -12.234 8.68 -5.918 1 90 83 LEU B CA 1
ATOM 1619 C C . LEU B 1 83 ? -10.797 8.648 -5.395 1 90 83 LEU B C 1
ATOM 1621 O O . LEU B 1 83 ? -10.203 9.703 -5.145 1 90 83 LEU B O 1
ATOM 1625 N N . ARG B 1 84 ? -10.289 7.512 -5.352 1 91.56 84 ARG B N 1
ATOM 1626 C CA . ARG B 1 84 ? -8.953 7.316 -4.797 1 91.56 84 ARG B CA 1
ATOM 1627 C C . ARG B 1 84 ? -7.883 7.66 -5.82 1 91.56 84 ARG B C 1
ATOM 1629 O O . ARG B 1 84 ? -8.023 7.359 -7.008 1 91.56 84 ARG B O 1
ATOM 1636 N N . GLN B 1 85 ? -6.883 8.32 -5.348 1 94.12 85 GLN B N 1
ATOM 1637 C CA . GLN B 1 85 ? -5.77 8.766 -6.18 1 94.12 85 GLN B CA 1
ATOM 1638 C C . GLN B 1 85 ? -4.492 8 -5.848 1 94.12 85 GLN B C 1
ATOM 1640 O O . GLN B 1 85 ? -3.834 8.281 -4.848 1 94.12 85 GLN B O 1
ATOM 1645 N N . TYR B 1 86 ? -4.172 7.133 -6.785 1 93.38 86 TYR B N 1
ATOM 1646 C CA . TYR B 1 86 ? -2.93 6.375 -6.652 1 93.38 86 TYR B CA 1
ATOM 1647 C C . TYR B 1 86 ? -1.864 6.91 -7.602 1 93.38 86 TYR B C 1
ATOM 1649 O O . TYR B 1 86 ? -2.16 7.25 -8.75 1 93.38 86 TYR B O 1
ATOM 1657 N N . LYS B 1 87 ? -0.643 7.023 -7.07 1 93.44 87 LYS B N 1
ATOM 1658 C CA . LYS B 1 87 ? 0.455 7.527 -7.891 1 93.44 87 LYS B CA 1
ATOM 1659 C C . LYS B 1 87 ? 1.691 6.641 -7.758 1 93.44 87 LYS B C 1
ATOM 1661 O O . LYS B 1 87 ? 2.014 6.18 -6.66 1 93.44 87 LYS B O 1
ATOM 1666 N N . PRO B 1 88 ? 2.344 6.438 -8.875 1 93.31 88 PRO B N 1
ATOM 1667 C CA . PRO B 1 88 ? 3.67 5.828 -8.781 1 93.31 88 PRO B CA 1
ATOM 1668 C C . PRO B 1 88 ? 4.719 6.781 -8.211 1 93.31 88 PRO B C 1
ATOM 1670 O O . PRO B 1 88 ? 4.449 7.977 -8.055 1 93.31 88 PRO B O 1
ATOM 1673 N N . VAL B 1 89 ? 5.84 6.273 -7.949 1 93.19 89 VAL B N 1
ATOM 1674 C CA . VAL B 1 89 ? 6.918 6.969 -7.25 1 93.19 89 VAL B CA 1
ATOM 1675 C C . VAL B 1 89 ? 7.23 8.281 -7.965 1 93.19 89 VAL B C 1
ATOM 1677 O O . VAL B 1 89 ? 7.387 9.32 -7.32 1 93.19 89 VAL B O 1
ATOM 1680 N N . ASP B 1 90 ? 7.281 8.242 -9.242 1 92.75 90 ASP B N 1
ATOM 1681 C CA . ASP B 1 90 ? 7.77 9.375 -10.023 1 92.75 90 ASP B CA 1
ATOM 1682 C C . ASP B 1 90 ? 6.66 10.391 -10.273 1 92.75 90 ASP B C 1
ATOM 1684 O O . ASP B 1 90 ? 6.91 11.469 -10.805 1 92.75 90 ASP B O 1
ATOM 1688 N N . GLN B 1 91 ? 5.465 10.086 -9.844 1 94.81 91 GLN B N 1
ATOM 1689 C CA . GLN B 1 91 ? 4.344 10.984 -10.094 1 94.81 91 GLN B CA 1
ATOM 1690 C C . GLN B 1 91 ? 3.74 11.492 -8.781 1 94.81 91 GLN B C 1
ATOM 1692 O O . GLN B 1 91 ? 2.664 12.094 -8.773 1 94.81 91 GLN B O 1
ATOM 1697 N N . LEU B 1 92 ? 4.398 11.203 -7.727 1 96.44 92 LEU B N 1
ATOM 1698 C CA . LEU B 1 92 ? 3.961 11.75 -6.449 1 96.44 92 LEU B CA 1
ATOM 1699 C C . LEU B 1 92 ? 4.07 13.273 -6.445 1 96.44 92 LEU B C 1
ATOM 1701 O O . LEU B 1 92 ? 5.109 13.828 -6.812 1 96.44 92 LEU B O 1
ATOM 1705 N N . PRO B 1 93 ? 3.088 13.914 -6.062 1 96.25 93 PRO B N 1
ATOM 1706 C CA . PRO B 1 93 ? 3.115 15.375 -6.164 1 96.25 93 PRO B CA 1
ATOM 1707 C C . PRO B 1 93 ? 4.066 16.016 -5.16 1 96.25 93 PRO B C 1
ATOM 1709 O O . PRO B 1 93 ? 4.168 15.562 -4.02 1 96.25 93 PRO B O 1
ATOM 1712 N N . LYS B 1 94 ? 4.723 16.984 -5.641 1 96.44 94 LYS B N 1
ATOM 1713 C CA . LYS B 1 94 ? 5.465 17.891 -4.773 1 96.44 94 LYS B CA 1
ATOM 1714 C C . LYS B 1 94 ? 4.625 19.109 -4.395 1 96.44 94 LYS B C 1
ATOM 1716 O O . LYS B 1 94 ? 4.055 19.781 -5.266 1 96.44 94 LYS B O 1
ATOM 1721 N N . VAL B 1 95 ? 4.605 19.406 -3.207 1 97.75 95 VAL B N 1
ATOM 1722 C CA . VAL B 1 95 ? 3.793 20.516 -2.732 1 97.75 95 VAL B CA 1
ATOM 1723 C C . VAL B 1 95 ? 4.645 21.781 -2.66 1 97.75 95 VAL B C 1
ATOM 1725 O O . VAL B 1 95 ? 5.645 21.828 -1.938 1 97.75 95 VAL B O 1
ATOM 1728 N N . ARG B 1 96 ? 4.262 22.812 -3.461 1 96.19 96 ARG B N 1
ATOM 1729 C CA . ARG B 1 96 ? 4.977 24.078 -3.506 1 96.19 96 ARG B CA 1
ATOM 1730 C C . ARG B 1 96 ? 6.477 23.859 -3.674 1 96.19 96 ARG B C 1
ATOM 1732 O O . ARG B 1 96 ? 7.277 24.406 -2.912 1 96.19 96 ARG B O 1
ATOM 1739 N N . GLY B 1 97 ? 6.801 23.047 -4.582 1 93.88 97 GLY B N 1
ATOM 1740 C CA . GLY B 1 97 ? 8.188 22.797 -4.93 1 93.88 97 GLY B CA 1
ATOM 1741 C C . GLY B 1 97 ? 8.961 22.078 -3.834 1 93.88 97 GLY B C 1
ATOM 1742 O O . GLY B 1 97 ? 10.188 22.188 -3.75 1 93.88 97 GLY B O 1
ATOM 1743 N N . GLY B 1 98 ? 8.273 21.5 -2.963 1 94.44 98 GLY B N 1
ATOM 1744 C CA . GLY B 1 98 ? 8.953 20.75 -1.909 1 94.44 98 GLY B CA 1
ATOM 1745 C C . GLY B 1 98 ? 8.875 21.438 -0.558 1 94.44 98 GLY B C 1
ATOM 1746 O O . GLY B 1 98 ? 9.336 20.891 0.448 1 94.44 98 GLY B O 1
ATOM 1747 N N . LEU B 1 99 ? 8.297 22.625 -0.527 1 96.69 99 LEU B N 1
ATOM 1748 C CA . LEU B 1 99 ? 8.172 23.344 0.732 1 96.69 99 LEU B CA 1
ATOM 1749 C C . LEU B 1 99 ? 7.078 22.75 1.604 1 96.69 99 LEU B C 1
ATOM 1751 O O . LEU B 1 99 ? 7.078 22.922 2.824 1 96.69 99 LEU B O 1
ATOM 1755 N N . GLY B 1 100 ? 6.156 22.078 0.953 1 98.06 100 GLY B N 1
ATOM 1756 C CA . GLY B 1 100 ? 5.129 21.297 1.642 1 98.06 100 GLY B CA 1
ATOM 1757 C C . GLY B 1 100 ? 5.332 19.797 1.524 1 98.06 100 GLY B C 1
ATOM 1758 O O . GLY B 1 100 ? 6.398 19.344 1.11 1 98.06 100 GLY B O 1
ATOM 1759 N N . VAL B 1 101 ? 4.301 19.109 1.982 1 98.5 101 VAL B N 1
ATOM 1760 C CA . VAL B 1 101 ? 4.457 17.656 2.014 1 98.5 101 VAL B CA 1
ATOM 1761 C C . VAL B 1 101 ? 3.18 16.984 1.511 1 98.5 101 VAL B C 1
ATOM 1763 O O . VAL B 1 101 ? 2.074 17.438 1.821 1 98.5 101 VAL B O 1
ATOM 1766 N N . SER B 1 102 ? 3.324 15.984 0.671 1 98.81 102 SER B N 1
ATOM 1767 C CA . SER B 1 102 ? 2.254 15.031 0.418 1 98.81 102 SER B CA 1
ATOM 1768 C C . SER B 1 102 ? 2.352 13.828 1.356 1 98.81 102 SER B C 1
ATOM 1770 O O . SER B 1 102 ? 3.432 13.266 1.544 1 98.81 102 SER B O 1
ATOM 1772 N N . ILE B 1 103 ? 1.304 13.523 1.981 1 98.88 103 ILE B N 1
ATOM 1773 C CA . ILE B 1 103 ? 1.244 12.328 2.816 1 98.88 103 ILE B CA 1
ATOM 1774 C C . ILE B 1 103 ? 0.645 11.172 2.018 1 98.88 103 ILE B C 1
ATOM 1776 O O . ILE B 1 103 ? -0.453 11.289 1.469 1 98.88 103 ILE B O 1
ATOM 1780 N N . VAL B 1 104 ? 1.326 10.016 1.986 1 98.38 104 VAL B N 1
ATOM 1781 C CA . VAL B 1 104 ? 1.018 8.914 1.08 1 98.38 104 VAL B CA 1
ATOM 1782 C C . VAL B 1 104 ? 0.849 7.625 1.876 1 98.38 104 VAL B C 1
ATOM 1784 O O . VAL B 1 104 ? 1.63 7.344 2.789 1 98.38 104 VAL B O 1
ATOM 1787 N N . SER B 1 105 ? -0.193 6.945 1.565 1 97.81 105 SER B N 1
ATOM 1788 C CA . SER B 1 105 ? -0.333 5.578 2.059 1 97.81 105 SER B CA 1
ATOM 1789 C C . SER B 1 105 ? 0.324 4.582 1.112 1 97.81 105 SER B C 1
ATOM 1791 O O . SER B 1 105 ? -0.057 4.48 -0.056 1 97.81 105 SER B O 1
ATOM 1793 N N . THR B 1 106 ? 1.315 3.854 1.613 1 96.38 106 THR B N 1
ATOM 1794 C CA . THR B 1 106 ? 2.062 2.873 0.833 1 96.38 106 THR B CA 1
ATOM 1795 C C . THR B 1 106 ? 1.947 1.484 1.454 1 96.38 106 THR B C 1
ATOM 1797 O O . THR B 1 106 ? 1.36 1.326 2.527 1 96.38 106 THR B O 1
ATOM 1800 N N . ASN B 1 107 ? 2.498 0.495 0.766 1 91.94 107 ASN B N 1
ATOM 1801 C CA . ASN B 1 107 ? 2.541 -0.851 1.327 1 91.94 107 ASN B CA 1
ATOM 1802 C C . ASN B 1 107 ? 3.559 -0.953 2.461 1 91.94 107 ASN B C 1
ATOM 1804 O O . ASN B 1 107 ? 3.672 -1.997 3.105 1 91.94 107 ASN B O 1
ATOM 1808 N N . LYS B 1 108 ? 4.23 0.106 2.74 1 94 108 LYS B N 1
ATOM 1809 C CA . LYS B 1 108 ? 5.199 0.142 3.832 1 94 108 LYS B CA 1
ATOM 1810 C C . LYS B 1 108 ? 4.723 1.053 4.961 1 94 108 LYS B C 1
ATOM 1812 O O . LYS B 1 108 ? 5.473 1.336 5.898 1 94 108 LYS B O 1
ATOM 1817 N N . GLY B 1 109 ? 3.492 1.587 4.691 1 96.44 109 GLY B N 1
ATOM 1818 C CA . GLY B 1 109 ? 2.938 2.477 5.699 1 96.44 109 GLY B CA 1
ATOM 1819 C C . GLY B 1 109 ? 2.662 3.873 5.172 1 96.44 109 GLY B C 1
ATOM 1820 O O . GLY B 1 109 ? 2.891 4.156 3.996 1 96.44 109 GLY B O 1
ATOM 1821 N N . VAL B 1 110 ? 2.184 4.719 6.082 1 98.5 110 VAL B N 1
ATOM 1822 C CA . VAL B 1 110 ? 1.902 6.109 5.75 1 98.5 110 VAL B CA 1
ATOM 1823 C C . VAL B 1 110 ? 3.17 6.945 5.914 1 98.5 110 VAL B C 1
ATOM 1825 O O . VAL B 1 110 ? 3.844 6.867 6.941 1 98.5 110 VAL B O 1
ATOM 1828 N N . MET B 1 111 ? 3.463 7.719 4.918 1 98.69 111 MET B N 1
ATOM 1829 C CA . MET B 1 111 ? 4.715 8.477 4.957 1 98.69 111 MET B CA 1
ATOM 1830 C C . MET B 1 111 ? 4.645 9.688 4.039 1 98.69 111 MET B C 1
ATOM 1832 O O . MET B 1 111 ? 3.637 9.906 3.363 1 98.69 111 MET B O 1
ATOM 1836 N N . THR B 1 112 ? 5.691 10.484 3.992 1 98.75 112 THR B N 1
ATOM 1837 C CA . THR B 1 112 ? 5.746 11.656 3.125 1 98.75 112 THR B CA 1
ATOM 1838 C C . THR B 1 112 ? 6.062 11.25 1.689 1 98.75 112 THR B C 1
ATOM 1840 O O . THR B 1 112 ? 6.57 10.148 1.445 1 98.75 112 THR B O 1
ATOM 1843 N N . ASP B 1 113 ? 5.812 12.117 0.783 1 98.31 113 ASP B N 1
ATOM 1844 C CA . ASP B 1 113 ? 6.18 11.883 -0.611 1 98.31 113 ASP B CA 1
ATOM 1845 C C . ASP B 1 113 ? 7.688 11.695 -0.759 1 98.31 113 ASP B C 1
ATOM 1847 O O . ASP B 1 113 ? 8.141 10.859 -1.545 1 98.31 113 ASP B O 1
ATOM 1851 N N . ARG B 1 114 ? 8.438 12.477 0.019 1 97.69 114 ARG B N 1
ATOM 1852 C CA . ARG B 1 114 ? 9.898 12.367 -0.025 1 97.69 114 ARG B CA 1
ATOM 1853 C C . ARG B 1 114 ? 10.352 11 0.457 1 97.69 114 ARG B C 1
ATOM 1855 O O . ARG B 1 114 ? 11.219 10.375 -0.165 1 97.69 114 ARG B O 1
ATOM 1862 N N . ALA B 1 115 ? 9.82 10.586 1.557 1 98.06 115 ALA B N 1
ATOM 1863 C CA . ALA B 1 115 ? 10.172 9.273 2.098 1 98.06 115 ALA B CA 1
ATOM 1864 C C . ALA B 1 115 ? 9.773 8.164 1.135 1 98.06 115 ALA B C 1
ATOM 1866 O O . ALA B 1 115 ? 10.516 7.191 0.961 1 98.06 115 ALA B O 1
ATOM 1867 N N . ALA B 1 116 ? 8.656 8.297 0.521 1 97.38 116 ALA B N 1
ATOM 1868 C CA . ALA B 1 116 ? 8.188 7.301 -0.444 1 97.38 116 ALA B CA 1
ATOM 1869 C C . ALA B 1 116 ? 9.117 7.234 -1.653 1 97.38 116 ALA B C 1
ATOM 1871 O O . ALA B 1 116 ? 9.477 6.145 -2.109 1 97.38 116 ALA B O 1
ATOM 1872 N N . ARG B 1 117 ? 9.508 8.383 -2.152 1 96.12 117 ARG B N 1
ATOM 1873 C CA . ARG B 1 117 ? 10.453 8.422 -3.262 1 96.12 117 ARG B CA 1
ATOM 1874 C C . ARG B 1 117 ? 11.766 7.75 -2.887 1 96.12 117 ARG B C 1
ATOM 1876 O O . ARG B 1 117 ? 12.312 6.969 -3.666 1 96.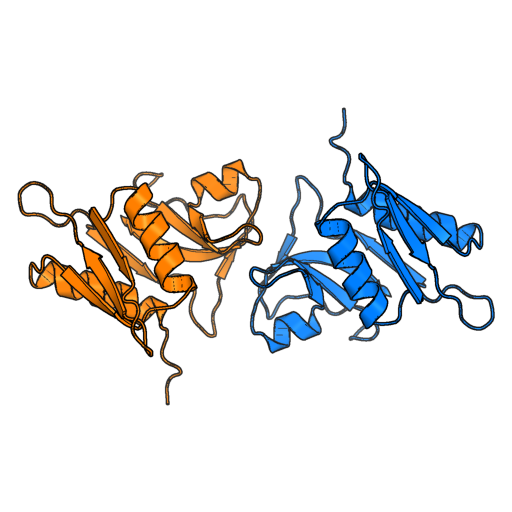12 117 ARG B O 1
ATOM 1883 N N . ALA B 1 118 ? 12.219 8.078 -1.688 1 96.94 118 ALA B N 1
ATOM 1884 C CA . ALA B 1 118 ? 13.477 7.5 -1.217 1 96.94 118 ALA B CA 1
ATOM 1885 C C . ALA B 1 118 ? 13.375 5.98 -1.113 1 96.94 118 ALA B C 1
ATOM 1887 O O . ALA B 1 118 ? 14.344 5.266 -1.38 1 96.94 118 ALA B O 1
ATOM 1888 N N . ALA B 1 119 ? 12.203 5.52 -0.794 1 94.62 119 ALA B N 1
ATOM 1889 C CA . ALA B 1 119 ? 11.977 4.086 -0.623 1 94.62 119 ALA B CA 1
ATOM 1890 C C . ALA B 1 119 ? 11.625 3.422 -1.951 1 94.62 119 ALA B C 1
ATOM 1892 O O . ALA B 1 119 ? 11.5 2.197 -2.025 1 94.62 119 ALA B O 1
ATOM 1893 N N . GLY B 1 120 ? 11.359 4.215 -2.992 1 92.56 120 GLY B N 1
ATOM 1894 C CA . GLY B 1 120 ? 11.031 3.689 -4.305 1 92.56 120 GLY B CA 1
ATOM 1895 C C . GLY B 1 120 ? 9.617 3.145 -4.395 1 92.56 120 GLY B C 1
ATOM 1896 O O . GLY B 1 120 ? 9.359 2.186 -5.125 1 92.56 120 GLY B O 1
ATOM 1897 N N . VAL B 1 121 ? 8.727 3.648 -3.561 1 93.94 121 VAL B N 1
ATOM 1898 C CA . VAL B 1 121 ? 7.371 3.115 -3.547 1 93.94 121 VAL B CA 1
ATOM 1899 C C . VAL B 1 121 ? 6.371 4.238 -3.807 1 93.94 121 VAL B C 1
ATOM 1901 O O . VAL B 1 121 ? 6.594 5.383 -3.4 1 93.94 121 VAL B O 1
ATOM 1904 N N . GLY B 1 122 ? 5.27 3.879 -4.539 1 94.62 122 GLY B N 1
ATOM 1905 C CA . GLY B 1 122 ? 4.117 4.758 -4.68 1 94.62 122 GLY B CA 1
ATOM 1906 C C . GLY B 1 122 ? 2.99 4.418 -3.723 1 94.62 122 GLY B C 1
ATOM 1907 O O . GLY B 1 122 ? 3.217 3.809 -2.676 1 94.62 122 GLY B O 1
ATOM 1908 N N . GLY B 1 123 ? 1.833 4.922 -4.09 1 95.44 123 GLY B N 1
ATOM 1909 C CA . GLY B 1 123 ? 0.691 4.633 -3.234 1 95.44 123 GLY B CA 1
ATOM 1910 C C . GLY B 1 123 ? -0.45 5.613 -3.412 1 95.44 123 GLY B C 1
ATOM 1911 O O . GLY B 1 123 ? -0.572 6.25 -4.461 1 95.44 123 GLY B O 1
ATOM 1912 N N . GLU B 1 124 ? -1.327 5.57 -2.395 1 96.56 124 GLU B N 1
ATOM 1913 C CA . GLU B 1 124 ? -2.48 6.465 -2.385 1 96.56 124 GLU B CA 1
ATOM 1914 C C . GLU B 1 124 ? -2.123 7.82 -1.781 1 96.56 124 GLU B C 1
ATOM 1916 O O . GLU B 1 124 ? -1.654 7.895 -0.644 1 96.56 124 GLU B O 1
ATOM 1921 N N . VAL B 1 125 ? -2.301 8.914 -2.508 1 98 125 VAL B N 1
ATOM 1922 C CA . VAL B 1 125 ? -2.033 10.258 -1.992 1 98 125 VAL B CA 1
ATOM 1923 C C . VAL B 1 125 ? -3.201 10.711 -1.12 1 98 125 VAL B C 1
ATOM 1925 O O . VAL B 1 125 ? -4.254 11.102 -1.635 1 98 125 VAL B O 1
ATOM 1928 N N . LEU B 1 126 ? -2.973 10.781 0.146 1 98.25 126 LEU B N 1
ATOM 1929 C CA . LEU B 1 126 ? -4.051 11.023 1.099 1 98.25 126 LEU B CA 1
ATOM 1930 C C . LEU B 1 126 ? -4.391 12.508 1.18 1 98.25 126 LEU B C 1
ATOM 1932 O O . LEU B 1 126 ? -5.559 12.891 1.079 1 98.25 126 LEU B O 1
ATOM 1936 N N . CYS B 1 127 ? -3.383 13.328 1.324 1 98.81 127 CYS B N 1
ATOM 1937 C CA . CYS B 1 127 ? -3.557 14.766 1.516 1 98.81 127 CYS B CA 1
ATOM 1938 C C . CYS B 1 127 ? -2.238 15.5 1.33 1 98.81 127 CYS B C 1
ATOM 1940 O O . CYS B 1 127 ? -1.182 14.875 1.22 1 98.81 127 CYS B O 1
ATOM 1942 N N . THR B 1 128 ? -2.33 16.781 1.261 1 98.81 128 THR B N 1
ATOM 1943 C CA . THR B 1 128 ? -1.171 17.656 1.215 1 98.81 128 THR B CA 1
ATOM 1944 C C . 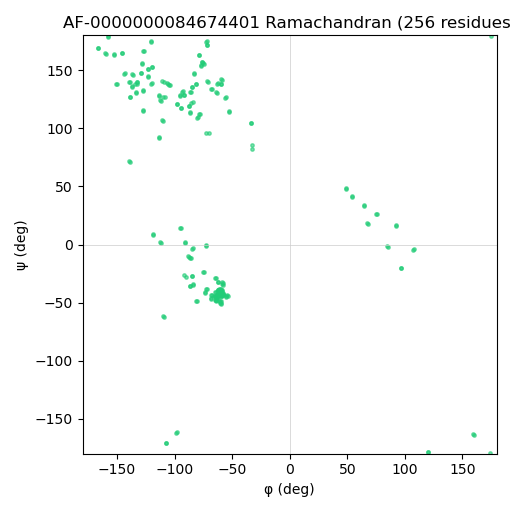THR B 1 128 ? -1.213 18.672 2.361 1 98.81 128 THR B C 1
ATOM 1946 O O . THR B 1 128 ? -2.291 19.047 2.816 1 98.81 128 THR B O 1
ATOM 1949 N N . VAL B 1 129 ? -0.056 19.062 2.773 1 98.75 129 VAL B N 1
ATOM 1950 C CA . VAL B 1 129 ? 0.065 20 3.879 1 98.75 129 VAL B CA 1
ATOM 1951 C C . VAL B 1 129 ? 1.163 21.016 3.572 1 98.75 129 VAL B C 1
ATOM 1953 O O . VAL B 1 129 ? 2.201 20.672 3.006 1 98.75 129 VAL B O 1
ATOM 1956 N N . PHE B 1 130 ? 0.795 22.203 3.959 1 98.12 130 PHE B N 1
ATOM 1957 C CA . PHE B 1 130 ? 1.757 23.281 3.867 1 98.12 130 PHE B CA 1
ATOM 1958 C C . PHE B 1 130 ? 1.647 24.203 5.074 1 98.12 130 PHE B C 1
ATOM 1960 O O . PHE B 1 130 ? 0.547 24.469 5.562 1 98.12 130 PHE B O 1
#

Solvent-accessible surface area (backbone atoms only — not comparable to full-atom values): 14253 Å² total; per-residue (Å²): 124,81,80,79,50,66,64,54,51,50,53,49,47,52,52,53,30,48,76,68,67,44,58,60,46,74,42,81,52,45,74,65,58,49,45,52,50,50,49,37,31,75,72,61,43,26,70,42,70,48,69,49,89,54,97,74,34,34,30,36,37,31,55,32,66,56,95,89,35,62,53,56,74,44,74,44,75,61,32,40,90,95,51,66,41,59,30,35,43,91,62,52,64,66,30,81,86,56,79,27,41,25,37,27,41,19,73,88,44,69,39,40,40,68,59,27,44,75,68,69,39,40,29,37,40,43,29,38,40,56,125,81,80,78,51,66,64,54,50,51,52,48,49,53,53,52,30,50,75,69,65,43,58,59,45,73,45,82,51,46,75,65,58,49,46,51,51,52,49,36,33,77,72,62,43,25,70,42,69,48,70,50,87,54,97,73,34,35,30,37,38,31,54,33,66,56,95,87,34,62,53,57,74,42,75,43,76,61,32,41,89,95,51,66,42,59,30,36,43,91,62,52,63,65,29,79,86,56,78,27,40,24,38,26,41,19,72,88,42,66,38,40,40,67,58,28,44,74,69,67,40,40,30,36,39,43,29,39,39,56

Radius of gyration: 21.85 Å; Cα contacts (8 Å, |Δi|>4): 516; chains: 2; bounding box: 51×69×46 Å